Protein AF-A0A840EZ77-F1 (afdb_monomer_lite)

Foldseek 3Di:
DADEAEDEDQQLADPFQEEEAQDAQQQQADDDNSVSQPVQQDPQSNVQCCVVPVRGDDQLAWDWGASHNGNHRIYIYHHHAQVVVPRDDLVSLLSRQQNSLVNCQVVVTAGYEYEQHCVPPSPDDLLSSLLSNLQSNLPDPHNHHYYYYYHNDPVSSVSNVLCQLLLQVLLLLLLVLVLLVVVLQQKDKAWAAEPVRKIKMKIEGCVQWVQQWLDIDGDPDDLIWMDISVVRQDGQVDGGGSPDPSPVSNVSSVVSYDDDPPFHDVQQSVLSVVQSVLCVVVVWDKHSDYPPDDPPDGFIATPPRSGTGGTGDGPVPRDD

pLDDT: mean 91.45, std 10.61, range [40.72, 98.88]

Secondary structure (DSSP, 8-state):
-PEEEEEES-GGG---SEEEEEE-TT-S--SHHHHHHHHHH-HHHHHHHHHH-TT---TT-EEEEE-TTSSSSEEEEEE---GGGT---HHHHHHHHHHHHHHHHHTT--EEEE--TTSSTT---HHHHHHHHHHHHHT---S--EEEEEESSHHHHHHHHHHHHHHHHHHHHHHHHHHHHTT-TTEEEEEEE-TTS-EEEEEEETTTEE--SSS-EE-S-S--EEEEGGGTTEETTEE--TTS-HHHHHHHHHHHS---TT---HHHHHHHHHHHHHHHHHT--EESEESSS-S-SS-EEEGGG--EEPPPPPGGG---

Radius of gyration: 22.82 Å; chains: 1; bounding box: 53×35×68 Å

Structure (mmCIF, N/CA/C/O backbone):
data_AF-A0A840EZ77-F1
#
_entry.id   AF-A0A840EZ77-F1
#
loop_
_atom_site.group_PDB
_atom_site.id
_atom_site.type_symbol
_atom_site.label_atom_id
_atom_site.label_alt_id
_atom_site.label_comp_id
_atom_site.label_asym_id
_atom_site.label_entity_id
_atom_site.label_seq_id
_atom_site.pdbx_PDB_ins_code
_atom_site.Cartn_x
_atom_site.Cartn_y
_atom_site.Cartn_z
_atom_site.occupancy
_atom_site.B_iso_or_equiv
_atom_site.auth_seq_id
_atom_site.auth_comp_id
_atom_site.auth_asym_id
_atom_site.auth_atom_id
_atom_site.pdbx_PDB_model_num
ATOM 1 N N . MET A 1 1 ? -6.460 -9.525 -6.509 1.00 76.56 1 MET A N 1
ATOM 2 C CA . MET A 1 1 ? -5.526 -8.599 -5.841 1.00 76.56 1 MET A CA 1
ATOM 3 C C . MET A 1 1 ? -4.238 -9.353 -5.600 1.00 76.56 1 MET A C 1
ATOM 5 O O . MET A 1 1 ? -4.326 -10.490 -5.138 1.00 76.56 1 MET A O 1
ATOM 9 N N . PRO A 1 2 ? -3.087 -8.760 -5.929 1.00 91.62 2 PRO A N 1
ATOM 10 C CA . PRO A 1 2 ? -1.803 -9.424 -5.785 1.00 91.62 2 PRO A CA 1
ATOM 11 C C . PRO A 1 2 ? -1.401 -9.507 -4.309 1.00 91.62 2 PRO A C 1
ATOM 13 O O . PRO A 1 2 ? -1.683 -8.599 -3.522 1.00 91.62 2 PRO A O 1
ATOM 16 N N . ARG A 1 3 ? -0.680 -10.566 -3.935 1.00 91.81 3 ARG A N 1
ATOM 17 C CA . ARG A 1 3 ? 0.156 -10.550 -2.732 1.00 91.81 3 ARG A CA 1
ATOM 18 C C . ARG A 1 3 ? 1.278 -9.540 -2.956 1.00 91.81 3 ARG A C 1
ATOM 20 O O . ARG A 1 3 ? 1.909 -9.557 -4.010 1.00 91.81 3 ARG A O 1
ATOM 27 N N . ILE A 1 4 ? 1.516 -8.673 -1.979 1.00 94.69 4 ILE A N 1
ATOM 28 C CA . ILE A 1 4 ? 2.624 -7.718 -2.020 1.00 94.69 4 ILE A CA 1
ATOM 29 C C . ILE A 1 4 ? 3.764 -8.274 -1.173 1.00 94.69 4 ILE A C 1
ATOM 31 O O . ILE A 1 4 ? 3.593 -8.473 0.028 1.00 94.69 4 ILE A O 1
ATOM 35 N N . ASP A 1 5 ? 4.915 -8.484 -1.797 1.00 96.25 5 ASP A N 1
ATOM 36 C CA . ASP A 1 5 ? 6.151 -8.897 -1.145 1.00 96.25 5 ASP A CA 1
ATOM 37 C C . ASP A 1 5 ? 7.163 -7.735 -1.199 1.00 96.25 5 ASP A C 1
ATOM 39 O O . ASP A 1 5 ? 7.163 -6.929 -2.133 1.00 96.25 5 ASP A O 1
ATOM 43 N N . VAL A 1 6 ? 8.035 -7.623 -0.193 1.00 97.69 6 VAL A N 1
ATOM 44 C CA . VAL A 1 6 ? 9.090 -6.594 -0.143 1.00 97.69 6 VAL A CA 1
ATOM 45 C C . VAL A 1 6 ? 10.441 -7.259 0.057 1.00 97.69 6 VAL A C 1
ATOM 47 O O . VAL A 1 6 ? 10.700 -7.874 1.097 1.00 97.69 6 VAL A O 1
ATOM 50 N N . THR A 1 7 ? 11.330 -7.078 -0.914 1.00 97.19 7 THR A N 1
ATOM 51 C CA . THR A 1 7 ? 12.701 -7.587 -0.855 1.00 97.19 7 THR A CA 1
ATOM 52 C C . THR A 1 7 ? 13.711 -6.461 -1.009 1.00 97.19 7 THR A C 1
ATOM 54 O O . THR A 1 7 ? 13.458 -5.480 -1.707 1.00 97.19 7 THR A O 1
ATOM 57 N N . GLN A 1 8 ? 14.864 -6.613 -0.366 1.00 97.62 8 GLN A N 1
ATOM 58 C CA . GLN A 1 8 ? 16.028 -5.779 -0.629 1.00 97.62 8 GLN A CA 1
ATOM 59 C C . GLN A 1 8 ? 16.893 -6.481 -1.680 1.00 97.62 8 GLN A C 1
ATOM 61 O O . GLN A 1 8 ? 17.156 -7.677 -1.569 1.00 97.62 8 GLN A O 1
ATOM 66 N N . GLY A 1 9 ? 17.321 -5.760 -2.716 1.00 96.50 9 GLY A N 1
ATOM 67 C CA . GLY A 1 9 ? 18.248 -6.311 -3.697 1.00 96.50 9 GLY A CA 1
ATOM 68 C C . GLY A 1 9 ? 18.295 -5.575 -5.029 1.00 96.50 9 GLY A C 1
ATOM 69 O O . GLY A 1 9 ? 17.873 -4.428 -5.169 1.00 96.50 9 GLY A O 1
ATOM 70 N N . ASP A 1 10 ? 18.840 -6.274 -6.023 1.00 96.88 10 ASP A N 1
ATOM 71 C CA . ASP A 1 10 ? 18.937 -5.815 -7.404 1.00 96.88 10 ASP A CA 1
ATOM 72 C C . ASP A 1 10 ? 17.764 -6.365 -8.222 1.00 96.88 10 ASP A C 1
ATOM 74 O O . ASP A 1 10 ? 17.647 -7.577 -8.421 1.00 96.88 10 ASP A O 1
ATOM 78 N N . ILE A 1 11 ? 16.910 -5.469 -8.724 1.00 97.38 11 ILE A N 1
ATOM 79 C CA . ILE A 1 11 ? 15.725 -5.828 -9.514 1.00 97.38 11 ILE A CA 1
ATOM 80 C C . ILE A 1 11 ? 16.071 -6.634 -10.770 1.00 97.38 11 ILE A C 1
ATOM 82 O O . ILE A 1 11 ? 15.257 -7.432 -11.221 1.00 97.38 11 ILE A O 1
ATOM 86 N N . THR A 1 12 ? 17.285 -6.486 -11.309 1.00 97.94 12 THR A N 1
ATOM 87 C CA . THR A 1 12 ? 17.736 -7.220 -12.503 1.00 97.94 12 THR A CA 1
ATOM 88 C C . THR A 1 12 ? 17.962 -8.712 -12.246 1.00 97.94 12 THR A C 1
ATOM 90 O O . THR A 1 12 ? 18.167 -9.476 -13.185 1.00 97.94 12 THR A O 1
ATOM 93 N N . ARG A 1 13 ? 17.918 -9.139 -10.978 1.00 96.38 13 ARG A N 1
ATOM 94 C CA . ARG A 1 13 ? 18.183 -10.515 -10.539 1.00 96.38 13 ARG A CA 1
ATOM 95 C C . ARG A 1 13 ? 16.966 -11.202 -9.916 1.00 96.38 13 ARG A C 1
ATOM 97 O O . ARG A 1 13 ? 17.095 -12.329 -9.445 1.00 96.38 13 ARG A O 1
ATOM 104 N N . VAL A 1 14 ? 15.821 -10.525 -9.854 1.00 94.56 14 VAL A N 1
ATOM 105 C CA . VAL A 1 14 ? 14.612 -11.040 -9.200 1.00 94.56 14 VAL A CA 1
ATOM 106 C C . VAL A 1 14 ? 13.904 -12.049 -10.105 1.00 94.56 14 VAL A C 1
ATOM 108 O O . VAL A 1 14 ? 13.735 -11.798 -11.295 1.00 94.56 14 VAL A O 1
ATOM 111 N N . ASP A 1 15 ? 13.469 -13.176 -9.532 1.00 94.00 15 ASP A N 1
ATOM 112 C CA . ASP A 1 15 ? 12.584 -14.131 -10.211 1.00 94.00 15 ASP A CA 1
ATOM 113 C C . ASP A 1 15 ? 11.171 -13.541 -10.311 1.00 94.00 15 ASP A C 1
ATOM 115 O O . ASP A 1 15 ? 10.402 -13.529 -9.347 1.00 94.00 15 ASP A O 1
ATOM 119 N N . ALA A 1 16 ? 10.860 -13.005 -11.486 1.00 97.81 16 ALA A N 1
ATOM 120 C CA . ALA A 1 16 ? 9.560 -12.468 -11.850 1.00 97.81 16 ALA A CA 1
ATOM 121 C C . ALA A 1 16 ? 9.330 -12.681 -13.348 1.00 97.81 16 ALA A C 1
ATOM 123 O O . ALA A 1 16 ? 10.275 -12.775 -14.130 1.00 97.81 16 ALA A O 1
ATOM 124 N N . ASP A 1 17 ? 8.068 -12.715 -13.765 1.00 98.62 17 ASP A N 1
ATOM 125 C CA . ASP A 1 17 ? 7.727 -12.849 -15.180 1.00 98.62 17 ASP A CA 1
ATOM 126 C C . ASP A 1 17 ? 8.023 -11.533 -15.923 1.00 98.62 17 ASP A C 1
ATOM 128 O O . ASP A 1 17 ? 8.495 -11.548 -17.061 1.00 98.62 17 ASP A O 1
ATOM 132 N N . ALA A 1 18 ? 7.830 -10.393 -15.248 1.00 98.81 18 ALA A N 1
ATOM 133 C CA . ALA A 1 18 ? 8.308 -9.090 -15.698 1.00 98.81 18 ALA A CA 1
ATOM 134 C C . ALA A 1 18 ? 8.941 -8.266 -14.575 1.00 98.81 18 ALA A C 1
ATOM 136 O O . ALA A 1 18 ? 8.486 -8.274 -13.427 1.00 98.81 18 ALA A O 1
ATOM 137 N N . VAL A 1 19 ? 9.949 -7.477 -14.945 1.00 98.75 19 VAL A N 1
ATOM 138 C CA . VAL A 1 19 ? 10.480 -6.396 -14.107 1.00 98.75 19 VAL A CA 1
ATOM 139 C C . VAL A 1 19 ? 10.006 -5.052 -14.642 1.00 98.75 19 VAL A C 1
ATOM 141 O O . VAL A 1 19 ? 9.955 -4.828 -15.854 1.00 98.75 19 VAL A O 1
ATOM 144 N N . VAL A 1 20 ? 9.665 -4.140 -13.740 1.00 98.81 20 VAL A N 1
ATOM 145 C CA . VAL A 1 20 ? 9.240 -2.791 -14.100 1.00 98.81 20 VAL A CA 1
ATOM 146 C C . VAL A 1 20 ? 10.442 -1.859 -14.109 1.00 98.81 20 VAL A C 1
ATOM 148 O O . VAL A 1 20 ? 11.208 -1.775 -13.152 1.00 98.81 20 VAL A O 1
ATOM 151 N N . ASN A 1 21 ? 10.603 -1.128 -15.201 1.00 98.62 21 ASN A N 1
ATOM 152 C CA . ASN A 1 21 ? 11.613 -0.101 -15.357 1.00 98.62 21 ASN A CA 1
ATOM 153 C C . ASN A 1 21 ? 10.995 1.290 -15.145 1.00 98.62 21 ASN A C 1
ATOM 155 O O . ASN A 1 21 ? 10.064 1.670 -15.857 1.00 98.62 21 ASN A O 1
ATOM 159 N N . ALA A 1 22 ? 11.552 2.073 -14.214 1.00 97.00 22 ALA A N 1
ATOM 160 C CA . ALA A 1 22 ? 1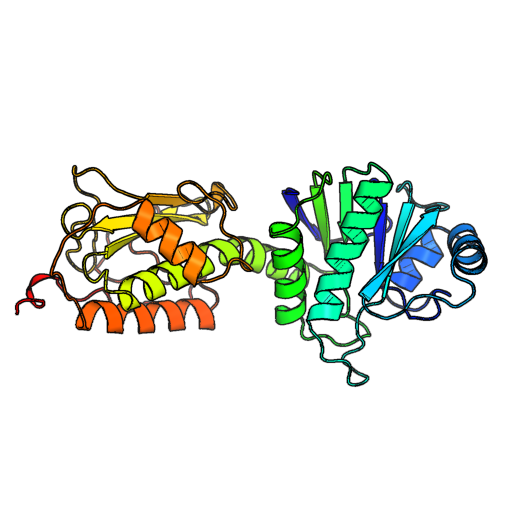1.251 3.498 -14.084 1.00 97.00 22 ALA A CA 1
ATOM 161 C C . ALA A 1 22 ? 12.022 4.298 -15.153 1.00 97.00 22 ALA A C 1
ATOM 163 O O . ALA A 1 22 ? 13.108 4.824 -14.902 1.00 97.00 22 ALA A O 1
ATOM 164 N N . ALA A 1 23 ? 11.447 4.362 -16.351 1.00 95.62 23 ALA A N 1
ATOM 165 C CA . ALA A 1 23 ? 12.036 4.987 -17.525 1.00 95.62 23 ALA A CA 1
ATOM 166 C C . ALA A 1 23 ? 11.842 6.514 -17.538 1.00 95.62 23 ALA A C 1
ATOM 168 O O . ALA A 1 23 ? 10.968 7.074 -16.875 1.00 95.62 23 ALA A O 1
ATOM 169 N N . ASN A 1 24 ? 12.639 7.196 -18.360 1.00 93.88 24 ASN A N 1
ATOM 170 C CA . ASN A 1 24 ? 12.370 8.578 -18.758 1.00 93.88 24 ASN A CA 1
ATOM 171 C C . ASN A 1 24 ? 11.512 8.637 -20.034 1.00 93.88 24 ASN A C 1
ATOM 173 O O . ASN A 1 24 ? 11.407 7.650 -20.761 1.00 93.88 24 ASN A O 1
ATOM 177 N N . THR A 1 25 ? 10.958 9.814 -20.345 1.00 95.44 25 THR A N 1
ATOM 178 C CA . THR A 1 25 ? 10.041 10.008 -21.486 1.00 95.44 25 THR A CA 1
ATOM 179 C C . THR A 1 25 ? 10.615 9.582 -22.833 1.00 95.44 25 THR A C 1
ATOM 181 O O . THR A 1 25 ? 9.859 9.190 -23.711 1.00 95.44 25 THR A O 1
ATOM 184 N N . ARG A 1 26 ? 11.943 9.617 -23.015 1.00 95.00 26 ARG A N 1
ATOM 185 C CA . ARG A 1 26 ? 12.582 9.209 -24.275 1.00 95.00 26 ARG A CA 1
ATOM 186 C C . ARG A 1 26 ? 12.725 7.695 -24.407 1.00 95.00 26 ARG A C 1
ATOM 188 O O . ARG A 1 26 ? 12.911 7.223 -25.520 1.00 95.00 26 ARG A O 1
ATOM 195 N N . MET A 1 27 ? 12.692 6.943 -23.303 1.00 95.31 27 MET A N 1
ATOM 196 C CA . MET A 1 27 ? 12.903 5.488 -23.281 1.00 95.31 27 MET A CA 1
ATOM 197 C C . MET A 1 27 ? 14.181 5.039 -24.008 1.00 95.31 27 MET A C 1
ATOM 199 O O . MET A 1 27 ? 14.155 4.132 -24.842 1.00 95.31 27 MET A O 1
ATOM 203 N N . ARG A 1 28 ? 15.307 5.715 -23.751 1.00 95.31 28 ARG A N 1
ATOM 204 C CA . ARG A 1 28 ? 16.619 5.394 -24.354 1.00 95.31 28 ARG A CA 1
ATOM 205 C C . ARG A 1 28 ? 17.663 4.984 -23.310 1.00 95.31 28 ARG A C 1
ATOM 207 O O . ARG A 1 28 ? 18.856 5.182 -23.519 1.00 95.31 28 ARG A O 1
ATOM 214 N N . GLY A 1 29 ? 17.205 4.446 -22.182 1.00 88.50 29 GLY A N 1
ATOM 215 C CA . GLY A 1 29 ? 18.025 4.225 -20.998 1.00 88.50 29 GLY A CA 1
ATOM 216 C C . GLY A 1 29 ? 18.356 5.518 -20.248 1.00 88.50 29 GLY A C 1
ATOM 217 O O . GLY A 1 29 ? 17.905 6.617 -20.601 1.00 88.50 29 GLY A O 1
ATOM 218 N N . GLY A 1 30 ? 19.152 5.375 -19.189 1.00 89.69 30 GLY A N 1
ATOM 219 C CA . GLY A 1 30 ? 19.388 6.437 -18.220 1.00 89.69 30 GLY A CA 1
ATOM 220 C C . GLY A 1 30 ? 20.217 5.980 -17.021 1.00 89.69 30 GLY A C 1
ATOM 221 O O . GLY A 1 30 ? 21.039 5.069 -17.115 1.00 89.69 30 GLY A O 1
ATOM 222 N N . GLY A 1 31 ? 20.022 6.651 -15.885 1.00 89.75 31 GLY A N 1
ATOM 223 C CA . GLY A 1 31 ? 20.654 6.320 -14.605 1.00 89.75 31 GLY A CA 1
ATOM 224 C C . GLY A 1 31 ? 19.772 5.447 -13.707 1.00 89.75 31 GLY A C 1
ATOM 225 O O . GLY A 1 31 ? 18.675 5.050 -14.090 1.00 89.75 31 GLY A O 1
ATOM 226 N N . GLY A 1 32 ? 20.242 5.162 -12.490 1.00 93.31 32 GLY A N 1
ATOM 227 C CA . GLY A 1 32 ? 19.471 4.412 -11.492 1.00 93.31 32 GLY A CA 1
ATOM 228 C C . GLY A 1 32 ? 19.026 3.033 -11.987 1.00 93.31 32 GLY A C 1
ATOM 229 O O . GLY A 1 32 ? 19.812 2.309 -12.604 1.00 93.31 32 GLY A O 1
ATOM 230 N N . VAL A 1 33 ? 17.762 2.693 -11.719 1.00 96.00 33 VAL A N 1
ATOM 231 C CA . VAL A 1 33 ? 17.165 1.405 -12.102 1.00 96.00 33 VAL A CA 1
ATOM 232 C C . VAL A 1 33 ? 17.100 1.210 -13.620 1.00 96.00 33 VAL A C 1
ATOM 234 O O . VAL A 1 33 ? 17.404 0.124 -14.101 1.00 96.00 33 VAL A O 1
ATOM 237 N N . ASP A 1 34 ? 16.820 2.272 -14.378 1.00 97.00 34 ASP A N 1
ATOM 238 C CA . ASP A 1 34 ? 16.765 2.256 -15.845 1.00 97.00 34 ASP A CA 1
ATOM 239 C C . ASP A 1 34 ? 18.121 1.884 -16.444 1.00 97.00 34 ASP A C 1
ATOM 241 O O . ASP A 1 34 ? 18.247 0.958 -17.246 1.00 97.00 34 ASP A O 1
ATOM 245 N N . GLY A 1 35 ? 19.182 2.523 -15.949 1.00 96.94 35 GLY A N 1
ATOM 246 C CA . GLY A 1 35 ? 20.544 2.168 -16.327 1.00 96.94 35 GLY A CA 1
ATOM 247 C C . GLY A 1 35 ? 20.928 0.741 -15.934 1.00 96.94 35 GLY A C 1
ATOM 248 O O . GLY A 1 35 ? 21.630 0.076 -16.692 1.00 96.94 35 GLY A O 1
ATOM 249 N N . ALA A 1 36 ? 20.500 0.263 -14.761 1.00 97.44 36 ALA A N 1
ATOM 250 C CA . ALA A 1 36 ? 20.781 -1.103 -14.318 1.00 97.44 36 ALA A CA 1
ATOM 251 C C . ALA A 1 36 ? 20.118 -2.141 -15.234 1.00 97.44 36 ALA A C 1
ATOM 253 O O . ALA A 1 36 ? 20.803 -3.037 -15.723 1.00 97.44 36 ALA A O 1
ATOM 254 N N . ILE A 1 37 ? 18.832 -1.959 -15.544 1.00 98.25 37 ILE A N 1
ATOM 255 C CA . ILE A 1 37 ? 18.056 -2.828 -16.437 1.00 98.25 37 ILE A CA 1
ATOM 256 C C . ILE A 1 37 ? 18.663 -2.856 -17.843 1.00 98.25 37 ILE A C 1
ATOM 258 O O . ILE A 1 37 ? 18.912 -3.936 -18.370 1.00 98.25 37 ILE A O 1
ATOM 262 N N . HIS A 1 38 ? 18.989 -1.699 -18.427 1.00 98.19 38 HIS A N 1
ATOM 263 C CA . HIS A 1 38 ? 19.610 -1.647 -19.756 1.00 98.19 38 HIS A CA 1
ATOM 264 C C . HIS A 1 38 ? 21.008 -2.281 -19.801 1.00 98.19 38 HIS A C 1
ATOM 266 O O . HIS A 1 38 ? 21.367 -2.898 -20.802 1.00 98.19 38 HIS A O 1
ATOM 272 N N . ARG A 1 39 ? 21.814 -2.143 -18.738 1.00 98.06 39 ARG A N 1
ATOM 273 C CA . ARG A 1 39 ? 23.132 -2.796 -18.670 1.00 98.06 39 ARG A CA 1
ATOM 274 C C . ARG A 1 39 ? 23.015 -4.310 -18.545 1.00 98.06 39 ARG A C 1
ATOM 276 O O . ARG A 1 39 ? 23.782 -5.013 -19.191 1.00 98.06 39 ARG A O 1
ATOM 283 N N . ALA A 1 40 ? 22.092 -4.789 -17.715 1.00 98.06 40 ALA A N 1
ATOM 284 C CA . ALA A 1 40 ? 21.933 -6.209 -17.433 1.00 98.06 40 ALA A CA 1
ATOM 285 C C . ALA A 1 40 ? 21.213 -6.963 -18.559 1.00 98.06 40 ALA A C 1
ATOM 287 O O . ALA A 1 40 ? 21.622 -8.068 -18.882 1.00 98.06 40 ALA A O 1
ATOM 288 N N . GLY A 1 41 ? 20.189 -6.371 -19.183 1.00 97.31 41 GLY A N 1
ATOM 289 C CA . GLY A 1 41 ? 19.450 -6.999 -20.284 1.00 97.31 41 GLY A CA 1
ATOM 290 C C . GLY A 1 41 ? 20.037 -6.768 -21.679 1.00 97.31 41 GLY A C 1
ATOM 291 O O . GLY A 1 41 ? 19.519 -7.300 -22.659 1.00 97.31 41 GLY A O 1
ATOM 292 N N . GLY A 1 42 ? 21.107 -5.978 -21.791 1.00 97.19 42 GLY A N 1
ATOM 293 C CA . GLY A 1 42 ? 21.840 -5.789 -23.038 1.00 97.19 42 GLY A CA 1
ATOM 294 C C . GLY A 1 42 ? 21.121 -4.932 -24.090 1.00 97.19 42 GLY A C 1
ATOM 295 O O . GLY A 1 42 ? 20.111 -4.266 -23.846 1.00 97.19 42 GLY A O 1
ATOM 296 N N . ARG A 1 43 ? 21.680 -4.918 -25.311 1.00 96.75 43 ARG A N 1
ATOM 297 C CA . ARG A 1 43 ? 21.237 -4.022 -26.401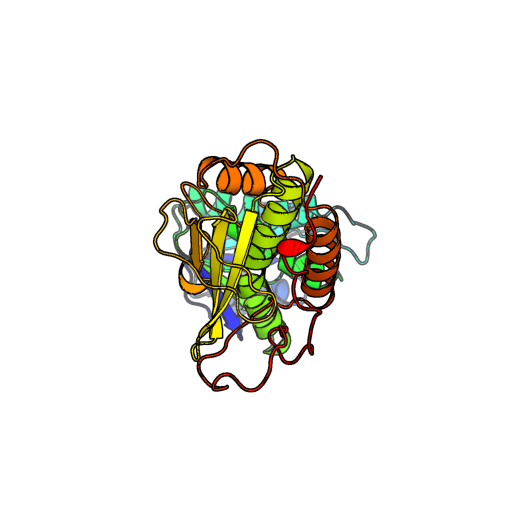 1.00 96.75 43 ARG A CA 1
ATOM 298 C C . ARG A 1 43 ? 19.808 -4.288 -26.885 1.00 96.75 43 ARG A C 1
ATOM 300 O O . ARG A 1 43 ? 19.159 -3.359 -27.359 1.00 96.75 43 ARG A O 1
ATOM 307 N N . ALA A 1 44 ? 19.319 -5.517 -26.712 1.00 98.19 44 ALA A N 1
ATOM 308 C CA . ALA A 1 44 ? 18.006 -5.950 -27.183 1.00 98.19 44 ALA A CA 1
ATOM 309 C C . ALA A 1 44 ? 16.864 -5.104 -26.595 1.00 98.19 44 ALA A C 1
ATOM 311 O O . ALA A 1 44 ? 15.927 -4.764 -27.315 1.00 98.19 44 ALA A O 1
ATOM 312 N N . ILE A 1 45 ? 16.974 -4.690 -25.325 1.00 98.38 45 ILE A N 1
ATOM 313 C CA . ILE A 1 45 ? 15.982 -3.811 -24.686 1.00 98.38 45 ILE A CA 1
ATOM 314 C C . ILE A 1 45 ? 15.928 -2.457 -25.405 1.00 98.38 45 ILE A C 1
ATOM 316 O O . ILE A 1 45 ? 14.853 -1.970 -25.743 1.00 98.38 45 ILE A O 1
ATOM 320 N N . LEU A 1 46 ? 17.084 -1.831 -25.660 1.00 97.75 46 LEU A N 1
ATOM 321 C CA . LEU A 1 46 ? 17.133 -0.509 -26.294 1.00 97.75 46 LEU A CA 1
ATOM 322 C C . LEU A 1 46 ? 16.643 -0.551 -27.747 1.00 97.75 46 LEU A C 1
ATOM 324 O O . LEU A 1 46 ? 15.906 0.340 -28.167 1.00 97.75 46 LEU A O 1
ATOM 328 N N . GLU A 1 47 ? 17.037 -1.575 -28.500 1.00 98.25 47 GLU A N 1
ATOM 329 C CA . GLU A 1 47 ? 16.579 -1.782 -29.877 1.00 98.25 47 GLU A CA 1
ATOM 330 C C . GLU A 1 47 ? 15.053 -1.943 -29.932 1.00 98.25 47 GLU A C 1
ATOM 332 O O . GLU A 1 47 ? 14.391 -1.313 -30.762 1.00 98.25 47 GLU A O 1
ATOM 337 N N . ASP A 1 48 ? 14.473 -2.711 -29.004 1.00 98.25 48 ASP A N 1
ATOM 338 C CA . ASP A 1 48 ? 13.025 -2.894 -28.930 1.00 98.25 48 ASP A CA 1
ATOM 339 C C . ASP A 1 48 ? 12.301 -1.621 -28.456 1.00 98.25 48 ASP A C 1
ATOM 341 O O . ASP A 1 48 ? 11.263 -1.264 -29.015 1.00 98.25 48 ASP A O 1
ATOM 345 N N . CYS A 1 49 ? 12.885 -0.865 -27.517 1.00 98.12 49 CYS A N 1
ATOM 346 C CA . CYS A 1 49 ? 12.392 0.459 -27.123 1.00 98.12 49 CYS A CA 1
ATOM 347 C C . CYS A 1 49 ? 12.310 1.424 -28.313 1.00 98.12 49 CYS A C 1
ATOM 349 O O . CYS A 1 49 ? 11.307 2.118 -28.472 1.00 98.12 49 CYS A O 1
ATOM 351 N N . ILE A 1 50 ? 13.350 1.484 -29.152 1.00 97.88 50 ILE A N 1
ATOM 352 C CA . ILE A 1 50 ? 13.379 2.353 -30.341 1.00 97.88 50 ILE A CA 1
ATOM 353 C C . ILE A 1 50 ? 12.309 1.920 -31.346 1.00 97.88 50 ILE A C 1
ATOM 355 O O . ILE A 1 50 ? 11.610 2.764 -31.903 1.00 97.88 50 ILE A O 1
ATOM 359 N N . ARG A 1 51 ? 12.163 0.608 -31.561 1.00 98.12 51 ARG A N 1
ATOM 360 C CA . ARG A 1 51 ? 11.218 0.041 -32.526 1.00 98.12 51 ARG A CA 1
ATOM 361 C C . ARG A 1 51 ? 9.757 0.229 -32.115 1.00 98.12 51 ARG A C 1
ATOM 363 O O . ARG A 1 51 ? 8.935 0.567 -32.960 1.00 98.12 51 ARG A O 1
ATOM 370 N N . ARG A 1 52 ? 9.425 -0.033 -30.847 1.00 97.44 52 ARG A N 1
ATOM 371 C CA . ARG A 1 52 ? 8.044 0.006 -30.329 1.00 97.44 52 ARG A CA 1
ATOM 372 C C . ARG A 1 52 ? 7.602 1.403 -29.909 1.00 97.44 52 ARG A C 1
ATOM 374 O O . ARG A 1 52 ? 6.428 1.727 -30.045 1.00 97.44 52 ARG A O 1
ATOM 381 N N . PHE A 1 53 ? 8.531 2.214 -29.408 1.00 97.50 53 PHE A N 1
ATOM 382 C CA . PHE A 1 53 ? 8.255 3.537 -28.852 1.00 97.50 53 PHE A CA 1
ATOM 383 C C . PHE A 1 53 ? 9.164 4.582 -29.517 1.00 97.50 53 PHE A C 1
ATOM 385 O O . PHE A 1 53 ? 10.027 5.160 -28.842 1.00 97.50 53 PHE A O 1
ATOM 392 N N . PRO A 1 54 ? 9.026 4.830 -30.838 1.00 96.94 54 PRO A N 1
ATOM 393 C CA . PRO A 1 54 ? 9.873 5.784 -31.562 1.00 96.94 54 PRO A CA 1
ATOM 394 C C . PRO A 1 54 ? 9.796 7.197 -30.964 1.00 96.94 54 PRO A C 1
ATOM 396 O O . PRO A 1 54 ? 10.826 7.863 -30.850 1.00 96.94 54 PRO A O 1
ATOM 399 N N . ASP A 1 55 ? 8.620 7.575 -30.457 1.00 97.06 55 ASP A N 1
ATOM 400 C CA . ASP A 1 55 ? 8.354 8.866 -29.809 1.00 97.06 55 ASP A CA 1
ATOM 401 C C . ASP A 1 55 ? 8.442 8.817 -28.269 1.00 97.06 55 ASP A C 1
ATOM 403 O O . ASP A 1 55 ? 8.247 9.828 -27.594 1.00 97.06 55 ASP A O 1
ATOM 407 N N . GLY A 1 56 ? 8.770 7.651 -27.700 1.00 96.44 56 GLY A N 1
ATOM 408 C CA . GLY A 1 56 ? 8.842 7.429 -26.255 1.00 96.44 56 GLY A CA 1
ATOM 409 C C . GLY A 1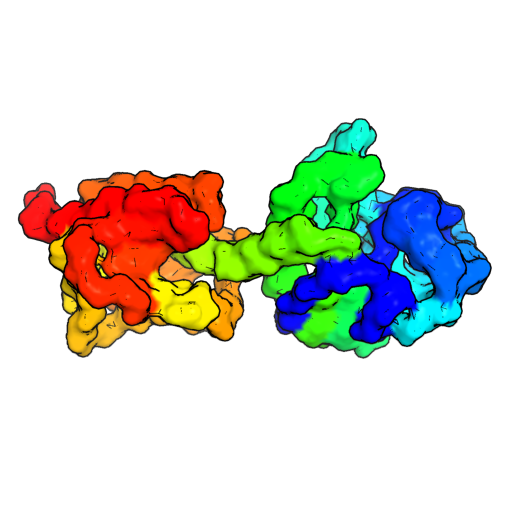 56 ? 7.475 7.240 -25.583 1.00 96.44 56 GLY A C 1
ATOM 410 O O . GLY A 1 56 ? 6.524 6.774 -26.209 1.00 96.44 56 GLY A O 1
ATOM 411 N N . LEU A 1 57 ? 7.389 7.572 -24.290 1.00 96.69 57 LEU A N 1
ATOM 412 C CA . LEU A 1 57 ? 6.169 7.476 -23.478 1.00 96.69 57 LEU A CA 1
ATOM 413 C C . LEU A 1 57 ? 5.939 8.763 -22.676 1.00 96.69 57 LEU A C 1
ATOM 415 O O . LEU A 1 57 ? 6.873 9.384 -22.162 1.00 96.69 57 LEU A O 1
ATOM 419 N N . ALA A 1 58 ? 4.671 9.145 -22.533 1.00 96.31 58 ALA A N 1
ATOM 420 C CA . ALA A 1 58 ? 4.265 10.224 -21.639 1.00 96.31 58 ALA A CA 1
ATOM 421 C C . ALA A 1 58 ? 4.325 9.783 -20.165 1.00 96.31 58 ALA A C 1
ATOM 423 O O . ALA A 1 58 ? 4.242 8.592 -19.861 1.00 96.31 58 ALA A O 1
ATOM 424 N N . ALA A 1 59 ? 4.425 10.748 -19.245 1.00 95.88 59 ALA A N 1
ATOM 425 C CA . ALA A 1 59 ? 4.350 10.472 -17.810 1.00 95.88 59 ALA A CA 1
ATOM 426 C C . ALA A 1 59 ? 3.029 9.765 -17.451 1.00 95.88 59 ALA A C 1
ATOM 428 O O . ALA A 1 59 ? 1.968 10.127 -17.955 1.00 95.88 59 ALA A O 1
ATOM 429 N N . GLY A 1 60 ? 3.106 8.747 -16.596 1.00 95.50 60 GLY A N 1
ATOM 430 C CA . GLY A 1 60 ? 2.006 7.845 -16.259 1.00 95.50 60 GLY A CA 1
ATOM 431 C C . GLY A 1 60 ? 1.783 6.711 -17.266 1.00 95.50 60 GLY A C 1
ATOM 432 O O . GLY A 1 60 ? 1.083 5.758 -16.936 1.00 95.50 60 GLY A O 1
ATOM 433 N N . GLY A 1 61 ? 2.359 6.775 -18.470 1.00 97.56 61 GLY A N 1
ATOM 434 C CA . GLY A 1 61 ? 2.241 5.725 -19.483 1.00 97.56 61 GLY A CA 1
ATOM 435 C C . GLY A 1 61 ? 3.136 4.520 -19.194 1.00 97.56 61 GLY A C 1
ATOM 436 O O . GLY A 1 61 ? 4.221 4.681 -18.630 1.00 97.56 61 GLY A O 1
ATOM 437 N N . ALA A 1 62 ? 2.695 3.336 -19.629 1.00 98.56 62 ALA A N 1
ATOM 438 C CA . ALA A 1 62 ? 3.455 2.092 -19.543 1.00 98.56 62 ALA A CA 1
ATOM 439 C C . ALA A 1 62 ? 3.418 1.307 -20.865 1.00 98.56 62 ALA A C 1
ATOM 441 O O . ALA A 1 62 ? 2.445 1.377 -21.614 1.00 98.56 62 ALA A O 1
ATOM 442 N N . GLY A 1 63 ? 4.475 0.549 -21.143 1.00 98.38 63 GLY A N 1
ATOM 443 C CA . GLY A 1 63 ? 4.585 -0.335 -22.302 1.00 98.38 63 GLY A CA 1
ATOM 444 C C . GLY A 1 63 ? 5.718 -1.338 -22.116 1.00 98.38 63 GLY A C 1
ATOM 445 O O . GLY A 1 63 ? 6.568 -1.146 -21.254 1.00 98.38 63 GLY A O 1
ATOM 446 N N . TYR A 1 64 ? 5.748 -2.418 -22.894 1.00 98.69 64 TYR A N 1
ATOM 447 C CA . TYR A 1 64 ? 6.701 -3.509 -22.673 1.00 98.69 64 TYR A CA 1
ATOM 448 C C . TYR A 1 64 ? 7.675 -3.725 -23.835 1.00 98.69 64 TYR A C 1
ATOM 450 O O . TYR A 1 64 ? 7.387 -3.402 -24.992 1.00 98.69 64 TYR A O 1
ATOM 458 N N . THR A 1 65 ? 8.815 -4.325 -23.508 1.00 98.69 65 THR A N 1
ATOM 459 C CA . THR A 1 65 ? 9.821 -4.841 -24.444 1.00 98.69 65 THR A CA 1
ATOM 460 C C . THR A 1 65 ? 10.234 -6.265 -24.057 1.00 98.69 65 THR A C 1
ATOM 462 O O . THR A 1 65 ? 9.823 -6.783 -23.014 1.00 98.69 65 THR A O 1
ATOM 465 N N . THR A 1 66 ? 11.041 -6.918 -24.900 1.00 98.12 66 THR A N 1
ATOM 466 C CA . THR A 1 66 ? 11.830 -8.089 -24.470 1.00 98.12 66 THR A CA 1
ATOM 467 C C . THR A 1 66 ? 12.679 -7.763 -23.239 1.00 98.12 66 THR A C 1
ATOM 469 O O . THR A 1 66 ? 13.151 -6.638 -23.097 1.00 98.12 66 THR A O 1
ATOM 472 N N . ALA A 1 67 ? 12.932 -8.743 -22.372 1.00 97.81 67 ALA A N 1
ATOM 473 C CA . ALA A 1 67 ? 13.856 -8.565 -21.253 1.00 97.81 67 ALA A CA 1
ATOM 474 C C . ALA A 1 67 ? 15.340 -8.751 -21.627 1.00 97.81 67 ALA A C 1
ATOM 476 O O . ALA A 1 67 ? 16.219 -8.502 -20.801 1.00 97.81 67 ALA A O 1
ATOM 477 N N . GLY A 1 68 ? 15.626 -9.152 -22.872 1.00 97.56 68 GLY A N 1
ATOM 478 C CA . GLY A 1 68 ? 16.986 -9.410 -23.338 1.00 97.56 68 GLY A CA 1
ATOM 479 C C . GLY A 1 68 ? 17.664 -10.503 -22.511 1.00 97.56 68 GLY A C 1
ATOM 480 O O . GLY A 1 68 ? 17.152 -11.615 -22.441 1.00 97.56 68 GLY A O 1
ATOM 481 N N . ASP A 1 69 ? 18.795 -10.172 -21.890 1.00 97.81 69 ASP A N 1
ATOM 482 C CA . ASP A 1 69 ? 19.598 -11.111 -21.088 1.00 97.81 69 ASP A CA 1
ATOM 483 C C . ASP A 1 69 ? 19.133 -11.243 -19.616 1.00 97.81 69 ASP A C 1
ATOM 485 O O . ASP A 1 69 ? 19.758 -11.948 -18.821 1.00 97.81 69 ASP A O 1
ATOM 489 N N . LEU A 1 70 ? 18.053 -10.558 -19.220 1.00 98.00 70 LEU A N 1
ATOM 490 C CA . LEU A 1 70 ? 17.487 -10.671 -17.871 1.00 98.00 70 LEU A CA 1
ATOM 491 C C . LEU A 1 70 ? 16.799 -12.033 -17.654 1.00 98.00 70 LEU A C 1
ATOM 493 O O . LEU A 1 70 ? 16.303 -12.631 -18.605 1.00 98.00 70 LEU A O 1
ATOM 497 N N . PRO A 1 71 ? 16.678 -12.503 -16.395 1.00 96.69 71 PRO A N 1
ATOM 498 C CA . PRO A 1 71 ? 15.933 -13.725 -16.077 1.00 96.69 71 PRO A CA 1
ATOM 499 C C . PRO A 1 71 ? 14.415 -13.597 -16.293 1.00 96.69 71 PRO A C 1
ATOM 501 O O . PRO A 1 71 ? 13.727 -14.610 -16.397 1.00 96.69 71 PRO A O 1
ATOM 504 N N . ALA A 1 72 ? 13.889 -12.369 -16.337 1.00 97.88 72 ALA A N 1
ATOM 505 C CA . ALA A 1 72 ? 12.483 -12.099 -16.620 1.00 97.88 72 ALA A CA 1
ATOM 506 C C . ALA A 1 72 ? 12.143 -12.342 -18.099 1.00 97.88 72 ALA A C 1
ATOM 508 O O . ALA A 1 72 ? 13.017 -12.363 -18.958 1.00 97.88 72 ALA A O 1
ATOM 509 N N . GLN A 1 73 ? 10.856 -12.473 -18.419 1.00 97.94 73 GLN A N 1
ATOM 510 C CA . GLN A 1 73 ? 10.395 -12.624 -19.805 1.00 97.94 73 GLN A CA 1
ATOM 511 C C . GLN A 1 73 ? 10.250 -11.262 -20.495 1.00 97.94 73 GLN A C 1
ATOM 513 O O . GLN A 1 73 ? 10.590 -11.104 -21.671 1.00 97.94 73 GLN A O 1
ATOM 518 N N . TYR A 1 74 ? 9.779 -10.262 -19.744 1.00 98.81 74 TYR A N 1
ATOM 519 C CA . TYR A 1 74 ? 9.534 -8.910 -20.243 1.00 98.81 74 TYR A CA 1
ATOM 520 C C . TYR A 1 74 ? 10.093 -7.830 -19.317 1.00 98.81 74 TYR A C 1
ATOM 522 O O . TYR A 1 74 ? 10.206 -8.008 -18.101 1.00 98.81 74 TYR A O 1
ATOM 530 N N . VAL A 1 75 ? 10.379 -6.667 -19.899 1.00 98.81 75 VAL A N 1
ATOM 531 C CA . VAL A 1 75 ? 10.550 -5.419 -19.149 1.00 98.81 75 VAL A CA 1
ATOM 532 C C . VAL A 1 75 ? 9.346 -4.538 -19.434 1.00 98.81 75 VAL A C 1
ATOM 534 O O . VAL A 1 75 ? 9.074 -4.209 -20.588 1.00 98.81 75 VAL A O 1
ATOM 537 N N . ILE A 1 76 ? 8.626 -4.145 -18.384 1.00 98.88 76 ILE A N 1
ATOM 538 C CA . ILE A 1 76 ? 7.542 -3.163 -18.477 1.00 98.88 76 ILE A CA 1
ATOM 539 C C . ILE A 1 76 ? 8.131 -1.800 -18.128 1.00 98.88 76 ILE A C 1
ATOM 541 O O . ILE A 1 76 ? 8.523 -1.541 -16.997 1.00 98.88 76 ILE A O 1
ATOM 545 N N . HIS A 1 77 ? 8.225 -0.915 -19.104 1.00 98.75 77 HIS A N 1
ATOM 546 C CA . HIS A 1 77 ? 8.703 0.445 -18.923 1.00 98.75 77 HIS A CA 1
ATOM 547 C C . HIS A 1 77 ? 7.543 1.356 -18.564 1.00 98.75 77 HIS A C 1
ATOM 549 O O . HIS A 1 77 ? 6.543 1.384 -19.274 1.00 98.75 77 HIS A O 1
ATOM 555 N N . THR A 1 78 ? 7.709 2.152 -17.516 1.00 98.62 78 THR A N 1
ATOM 556 C CA . THR A 1 78 ? 6.750 3.188 -17.139 1.00 98.62 78 THR A CA 1
ATOM 557 C C . THR A 1 78 ? 7.469 4.489 -16.833 1.00 98.62 78 THR A C 1
ATOM 559 O O . THR A 1 78 ? 8.573 4.486 -16.287 1.00 98.62 78 THR A O 1
ATOM 562 N N . VAL A 1 79 ? 6.847 5.616 -17.178 1.00 98.12 79 VAL A N 1
ATOM 563 C CA . VAL A 1 79 ? 7.452 6.940 -16.990 1.00 98.12 79 VAL A CA 1
ATOM 564 C C . VAL A 1 79 ? 6.827 7.631 -15.789 1.00 98.12 79 VAL A C 1
ATOM 566 O O . VAL A 1 79 ? 5.698 8.106 -15.852 1.00 98.12 79 VAL A O 1
ATOM 569 N N . GLY A 1 80 ? 7.565 7.705 -14.685 1.00 97.44 80 GLY A N 1
ATOM 570 C CA . GLY A 1 80 ? 7.116 8.414 -13.487 1.00 97.44 80 GLY A CA 1
ATOM 571 C C . GLY A 1 80 ? 7.081 9.940 -13.670 1.00 97.44 80 GLY A C 1
ATOM 572 O O . GLY A 1 80 ? 7.840 10.477 -14.480 1.00 97.44 80 GLY A O 1
ATOM 573 N N . PRO A 1 81 ? 6.248 10.678 -12.913 1.00 97.44 81 PRO A N 1
ATOM 574 C CA . PRO A 1 81 ? 6.334 12.135 -12.870 1.00 97.44 81 PRO A CA 1
ATOM 575 C C . PRO A 1 81 ? 7.656 12.589 -12.229 1.00 97.44 81 PRO A C 1
ATOM 577 O O . PRO A 1 81 ? 8.120 12.006 -11.244 1.00 97.44 81 PRO A O 1
ATOM 580 N N . ASN A 1 82 ? 8.261 13.642 -12.779 1.00 96.62 82 ASN A N 1
ATOM 581 C CA . ASN A 1 82 ? 9.500 14.236 -12.286 1.00 96.62 82 ASN A CA 1
ATOM 582 C C . ASN A 1 82 ? 9.216 15.347 -11.266 1.00 96.62 82 ASN A C 1
ATOM 584 O O . ASN A 1 82 ? 8.952 16.503 -11.623 1.00 96.62 82 ASN A O 1
ATOM 588 N N . PHE A 1 83 ? 9.313 14.995 -9.983 1.00 96.88 83 PHE A N 1
ATOM 589 C CA . PHE A 1 83 ? 9.115 15.936 -8.889 1.00 96.88 83 PHE A CA 1
ATOM 590 C C . PHE A 1 83 ? 10.181 17.044 -8.928 1.00 96.88 83 PHE A C 1
ATOM 592 O O . PHE A 1 83 ? 9.870 18.228 -8.878 1.00 96.88 83 PHE A O 1
ATOM 599 N N . SER A 1 84 ? 11.447 16.744 -9.163 1.00 95.00 84 SER A N 1
ATOM 600 C CA . SER A 1 84 ? 12.469 17.795 -9.286 1.00 95.00 84 SER A CA 1
ATOM 601 C C . SER A 1 84 ? 12.183 18.816 -10.407 1.00 95.00 84 SER A C 1
ATOM 603 O O . SER A 1 84 ? 12.592 19.968 -10.302 1.00 95.00 84 SER A O 1
ATOM 605 N N . ALA A 1 85 ? 11.413 18.440 -11.436 1.00 95.44 85 ALA A N 1
ATOM 606 C CA . ALA A 1 85 ? 11.007 19.307 -12.549 1.00 95.44 85 ALA A CA 1
ATOM 607 C C . ALA A 1 85 ? 9.600 19.934 -12.410 1.00 95.44 85 ALA A C 1
ATOM 609 O O . ALA A 1 85 ? 9.047 20.432 -13.387 1.00 95.44 85 ALA A O 1
ATOM 610 N N . GLY A 1 86 ? 8.994 19.904 -11.219 1.00 96.31 86 GLY A N 1
ATOM 611 C CA . GLY A 1 86 ? 7.698 20.551 -10.961 1.00 96.31 86 GLY A CA 1
ATOM 612 C C . GLY A 1 86 ? 6.455 19.705 -11.270 1.00 96.31 86 GLY A C 1
ATOM 613 O O . GLY A 1 86 ? 5.341 20.165 -11.036 1.00 96.31 86 GLY A O 1
ATOM 614 N N . GLN A 1 87 ? 6.601 18.453 -11.720 1.00 95.69 87 GLN A N 1
ATOM 615 C CA . GLN A 1 87 ? 5.462 17.541 -11.872 1.00 95.69 87 GLN A CA 1
ATOM 616 C C . GLN A 1 87 ? 5.061 17.012 -10.488 1.00 95.69 87 GLN A C 1
ATOM 618 O O . GLN A 1 87 ? 5.816 16.281 -9.851 1.00 95.69 87 GLN A O 1
ATOM 623 N N . ARG A 1 88 ? 3.910 17.462 -9.979 1.00 95.69 88 ARG A N 1
ATOM 624 C CA . ARG A 1 88 ? 3.419 17.188 -8.610 1.00 95.69 88 ARG A CA 1
ATOM 625 C C . ARG A 1 88 ? 2.157 16.330 -8.565 1.00 95.69 88 ARG A C 1
ATOM 627 O O . ARG A 1 88 ? 1.664 16.040 -7.482 1.00 95.69 88 ARG A O 1
ATOM 634 N N . ASP A 1 89 ? 1.621 15.950 -9.718 1.00 96.62 89 ASP A N 1
ATOM 635 C CA . ASP A 1 89 ? 0.383 15.183 -9.787 1.00 96.62 89 ASP A CA 1
ATOM 636 C C . ASP A 1 89 ? 0.620 13.720 -9.387 1.00 96.62 89 ASP A C 1
ATOM 638 O O . ASP A 1 89 ? 1.192 12.931 -10.145 1.00 96.62 89 ASP A O 1
ATOM 642 N N . ARG A 1 90 ? 0.184 13.365 -8.173 1.00 96.69 90 ARG A N 1
ATOM 643 C CA . ARG A 1 90 ? 0.296 12.008 -7.623 1.00 96.69 90 ARG A CA 1
ATOM 644 C C . ARG A 1 90 ? -0.470 10.985 -8.461 1.00 96.69 90 ARG A C 1
ATOM 646 O O . ARG A 1 90 ? -0.032 9.842 -8.554 1.00 96.69 90 ARG A O 1
ATOM 653 N N . SER A 1 91 ? -1.538 11.390 -9.151 1.00 97.25 91 SER A N 1
ATOM 654 C CA . SER A 1 91 ? -2.324 10.481 -9.991 1.00 97.25 91 SER A CA 1
ATOM 655 C C . SER A 1 91 ? -1.517 9.927 -11.172 1.00 97.25 91 SER A C 1
ATOM 657 O O . SER A 1 91 ? -1.769 8.800 -11.607 1.00 97.25 91 SER A O 1
ATOM 659 N N . LEU A 1 92 ? -0.493 10.651 -11.647 1.00 97.88 92 LEU A N 1
ATOM 660 C CA . LEU A 1 92 ? 0.449 10.159 -12.658 1.00 97.88 92 LEU A CA 1
ATOM 661 C C . LEU A 1 92 ? 1.376 9.081 -12.090 1.00 97.88 92 LEU A C 1
ATOM 663 O O . LEU A 1 92 ? 1.640 8.085 -12.763 1.00 97.88 92 LEU A O 1
ATOM 667 N N . LEU A 1 93 ? 1.843 9.249 -10.848 1.00 98.31 93 LEU A N 1
ATOM 668 C CA . LEU A 1 93 ? 2.653 8.238 -10.166 1.00 98.31 93 LEU A CA 1
ATOM 669 C C . LEU A 1 93 ? 1.840 6.961 -9.939 1.00 98.31 93 LEU A C 1
ATOM 671 O O . LEU A 1 93 ? 2.294 5.873 -10.277 1.00 98.31 93 LEU A O 1
ATOM 675 N N . GLU A 1 94 ? 0.612 7.086 -9.443 1.00 98.12 94 GLU A N 1
ATOM 676 C CA . GLU A 1 94 ? -0.287 5.942 -9.276 1.00 98.12 94 GLU A CA 1
ATOM 677 C C . GLU A 1 94 ? -0.619 5.266 -10.618 1.00 98.12 94 GLU A C 1
ATOM 679 O O . GLU A 1 94 ? -0.675 4.039 -10.709 1.00 98.12 94 GLU A O 1
ATOM 684 N N . SER A 1 95 ? -0.788 6.050 -11.690 1.00 98.25 95 SER 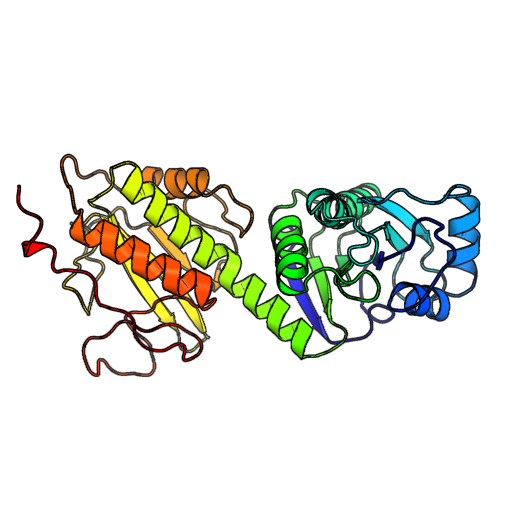A N 1
ATOM 685 C CA . SER A 1 95 ? -1.031 5.509 -13.034 1.00 98.25 95 SER A CA 1
ATOM 686 C C . SER A 1 95 ? 0.128 4.652 -13.532 1.00 98.25 95 SER A C 1
ATOM 688 O O . SER A 1 95 ? -0.125 3.678 -14.231 1.00 98.25 95 SER A O 1
ATOM 690 N N . CYS A 1 96 ? 1.370 4.925 -13.118 1.00 98.62 96 CYS A N 1
ATOM 691 C CA . CYS A 1 96 ? 2.504 4.065 -13.457 1.00 98.62 96 CYS A CA 1
ATOM 692 C C . CYS A 1 96 ? 2.304 2.634 -12.943 1.00 98.62 96 CYS A C 1
ATOM 694 O O . CYS A 1 96 ? 2.543 1.675 -13.674 1.00 98.62 96 CYS A O 1
ATOM 696 N N . TYR A 1 97 ? 1.824 2.482 -11.706 1.00 98.62 97 TYR A N 1
ATOM 697 C CA . TYR A 1 97 ? 1.542 1.170 -11.123 1.00 98.62 97 TYR A CA 1
ATOM 698 C C . TYR A 1 97 ? 0.327 0.515 -11.790 1.00 98.62 97 TYR A C 1
ATOM 700 O O . TYR A 1 97 ? 0.425 -0.631 -12.224 1.00 98.62 97 TYR A O 1
ATOM 708 N N . ARG A 1 98 ? -0.788 1.248 -11.954 1.00 98.44 98 ARG A N 1
ATOM 709 C CA . ARG A 1 98 ? -2.005 0.719 -12.605 1.00 98.44 98 ARG A CA 1
ATOM 710 C C . ARG A 1 98 ? -1.745 0.258 -14.038 1.00 98.44 98 ARG A C 1
ATOM 712 O O . ARG A 1 98 ? -2.110 -0.856 -14.393 1.00 98.44 98 ARG A O 1
ATOM 719 N N . ASN A 1 99 ? -1.085 1.089 -14.841 1.00 98.75 99 ASN A N 1
ATOM 720 C CA . ASN A 1 99 ? -0.832 0.794 -16.248 1.00 98.75 99 ASN A CA 1
ATOM 721 C C . ASN A 1 99 ? 0.211 -0.315 -16.412 1.00 98.75 99 ASN A C 1
ATOM 723 O O . ASN A 1 99 ? 0.083 -1.130 -17.317 1.00 98.75 99 ASN A O 1
ATOM 727 N N . SER A 1 100 ? 1.202 -0.405 -15.519 1.00 98.88 100 SER A N 1
ATOM 728 C CA . SER A 1 100 ? 2.144 -1.532 -15.537 1.00 98.88 100 SER A CA 1
ATOM 729 C C . SER A 1 100 ? 1.456 -2.861 -15.210 1.00 98.88 100 SER A C 1
ATOM 731 O O . SER A 1 100 ? 1.748 -3.864 -15.852 1.00 98.88 100 SER A O 1
ATOM 733 N N . LEU A 1 101 ? 0.520 -2.875 -14.251 1.00 98.75 101 LEU A N 1
ATOM 734 C CA . LEU A 1 101 ? -0.285 -4.065 -13.951 1.00 98.75 101 LEU A CA 1
ATOM 735 C C . LEU A 1 101 ? -1.219 -4.432 -15.110 1.00 98.75 101 LEU A C 1
ATOM 737 O O . LEU A 1 101 ? -1.310 -5.604 -15.449 1.00 98.75 101 LEU A O 1
ATOM 741 N N . ALA A 1 102 ? -1.837 -3.448 -15.769 1.00 98.75 102 ALA A N 1
ATOM 742 C CA . ALA A 1 102 ? -2.661 -3.695 -16.953 1.00 98.75 102 ALA A CA 1
ATOM 743 C C . ALA A 1 102 ? -1.848 -4.317 -18.103 1.00 98.75 102 ALA A C 1
ATOM 745 O O . ALA A 1 102 ? -2.278 -5.293 -18.706 1.00 98.75 102 ALA A O 1
ATOM 746 N N . VAL A 1 103 ? -0.632 -3.820 -18.356 1.00 98.81 103 VAL A N 1
ATOM 747 C CA . VAL A 1 103 ? 0.283 -4.426 -19.340 1.00 98.81 103 VAL A CA 1
ATOM 748 C C . VAL A 1 103 ? 0.654 -5.861 -18.947 1.00 98.81 103 VAL A C 1
ATOM 750 O O . VAL A 1 103 ? 0.752 -6.727 -19.812 1.00 98.81 103 VAL A O 1
ATOM 753 N N . ALA A 1 104 ? 0.865 -6.131 -17.656 1.00 98.81 104 ALA A N 1
ATOM 754 C CA . ALA A 1 104 ? 1.133 -7.484 -17.177 1.00 98.81 104 ALA A CA 1
ATOM 755 C C . ALA A 1 104 ? -0.070 -8.420 -17.382 1.00 98.81 104 ALA A C 1
ATOM 757 O O . ALA A 1 104 ? 0.122 -9.561 -17.800 1.00 98.81 104 ALA A O 1
ATOM 758 N N . ASP A 1 105 ? -1.290 -7.928 -17.154 1.00 98.69 105 ASP A N 1
ATOM 759 C CA . ASP A 1 105 ? -2.532 -8.662 -17.406 1.00 98.69 105 ASP A CA 1
ATOM 760 C C . ASP A 1 105 ? -2.712 -8.987 -18.895 1.00 98.69 105 ASP A C 1
ATOM 762 O O . ASP A 1 105 ? -2.985 -10.136 -19.240 1.00 98.69 105 ASP A O 1
ATOM 766 N N . ASP A 1 106 ? -2.472 -8.018 -19.784 1.00 98.50 106 ASP A N 1
ATOM 767 C CA . ASP A 1 106 ? -2.543 -8.212 -21.242 1.00 98.50 106 ASP A CA 1
ATOM 768 C C . ASP A 1 106 ? -1.546 -9.272 -21.744 1.00 98.50 106 ASP A C 1
ATOM 770 O O . ASP A 1 106 ? -1.785 -9.955 -22.743 1.00 98.50 106 ASP A O 1
ATOM 774 N N . LEU A 1 107 ? -0.421 -9.424 -21.042 1.00 98.44 107 LEU A N 1
ATOM 775 C CA . LEU A 1 107 ? 0.611 -10.422 -21.317 1.00 98.44 107 LEU A CA 1
ATOM 776 C C . LEU A 1 107 ? 0.385 -11.756 -20.580 1.00 98.44 107 LEU A C 1
ATOM 778 O O . LEU A 1 107 ? 1.149 -12.698 -20.792 1.00 98.44 107 LEU A O 1
ATOM 782 N N . GLY A 1 108 ? -0.639 -11.858 -19.724 1.00 98.38 108 GLY A N 1
ATOM 783 C CA . GLY A 1 108 ? -0.933 -13.055 -18.930 1.00 98.38 108 GLY A CA 1
ATOM 784 C C . GLY A 1 108 ? 0.121 -13.378 -17.861 1.00 98.38 108 GLY A C 1
ATOM 785 O O . GLY A 1 108 ? 0.333 -14.549 -17.538 1.00 98.38 108 GLY A O 1
ATOM 786 N N . LEU A 1 109 ? 0.817 -12.364 -17.340 1.00 98.56 109 LEU A N 1
ATOM 787 C CA . LEU A 1 109 ? 1.890 -12.522 -16.354 1.00 98.56 109 LEU A CA 1
ATOM 788 C C . LEU A 1 109 ? 1.327 -12.620 -14.935 1.00 98.56 109 LEU A C 1
ATOM 790 O O . LEU A 1 109 ? 0.347 -11.962 -14.599 1.00 98.56 109 LEU A O 1
ATOM 794 N N . ARG A 1 110 ? 1.977 -13.401 -14.064 1.00 98.31 110 ARG A N 1
ATOM 795 C CA . ARG A 1 110 ? 1.500 -13.629 -12.688 1.00 98.31 110 ARG A CA 1
ATOM 796 C C . ARG A 1 110 ? 2.409 -13.043 -11.615 1.00 98.31 110 ARG A C 1
ATOM 798 O O . ARG A 1 110 ? 1.943 -12.802 -10.501 1.00 98.31 110 ARG A O 1
ATOM 805 N N . ARG A 1 111 ? 3.681 -12.786 -11.928 1.00 98.62 111 ARG A N 1
ATOM 806 C CA . ARG A 1 111 ? 4.681 -12.250 -10.991 1.00 98.62 111 ARG A CA 1
ATOM 807 C C . ARG A 1 111 ? 5.357 -11.018 -11.580 1.00 98.62 111 ARG A C 1
ATOM 809 O O . ARG A 1 111 ? 6.017 -11.117 -12.613 1.00 98.62 111 ARG A O 1
ATOM 816 N N . VAL A 1 112 ? 5.222 -9.871 -10.915 1.00 98.81 112 VAL A N 1
ATOM 817 C CA . VAL A 1 112 ? 5.781 -8.593 -11.385 1.00 98.81 112 VAL A CA 1
ATOM 818 C C . VAL A 1 112 ? 6.634 -7.950 -10.296 1.00 98.81 112 VAL A C 1
ATOM 820 O O . VAL A 1 112 ? 6.182 -7.779 -9.166 1.00 98.81 112 VAL A O 1
ATOM 823 N N . ALA A 1 113 ? 7.862 -7.559 -10.631 1.00 98.75 113 ALA A N 1
ATOM 824 C CA . ALA A 1 113 ? 8.749 -6.853 -9.710 1.00 98.75 113 ALA A CA 1
ATOM 825 C C . ALA A 1 113 ? 8.772 -5.348 -10.008 1.00 98.75 113 ALA A C 1
ATOM 827 O O . ALA A 1 113 ? 9.047 -4.942 -11.135 1.00 98.75 113 ALA A O 1
ATOM 828 N N . PHE A 1 114 ? 8.530 -4.516 -8.997 1.00 98.81 114 PHE A N 1
ATOM 829 C CA . PHE A 1 114 ? 8.542 -3.058 -9.097 1.00 98.81 114 PHE A CA 1
ATOM 830 C C . PHE A 1 114 ? 9.702 -2.446 -8.303 1.00 98.81 114 PHE A C 1
ATOM 832 O O . PHE A 1 114 ? 9.929 -2.835 -7.158 1.00 98.81 114 PHE A O 1
ATOM 839 N N . PRO A 1 115 ? 10.394 -1.427 -8.836 1.00 98.25 115 PRO A N 1
ATOM 840 C CA . PRO A 1 115 ? 11.143 -0.491 -8.014 1.00 98.25 115 PRO A CA 1
ATOM 841 C C . PRO A 1 115 ? 10.176 0.528 -7.388 1.00 98.25 115 PRO A C 1
ATOM 843 O O . PRO A 1 115 ? 9.006 0.612 -7.769 1.00 98.25 115 PRO A O 1
ATOM 846 N N . LEU A 1 116 ? 10.671 1.376 -6.482 1.00 97.94 116 LEU A N 1
ATOM 847 C CA . LEU A 1 116 ? 9.908 2.547 -6.043 1.00 97.94 116 LEU A CA 1
ATOM 848 C C . LEU A 1 116 ? 10.020 3.676 -7.085 1.00 97.94 116 LEU A C 1
ATOM 850 O O . LEU A 1 116 ? 11.040 4.366 -7.177 1.00 97.94 116 LEU A O 1
ATOM 854 N N . ILE A 1 117 ? 8.975 3.846 -7.897 1.00 98.12 117 ILE A N 1
ATOM 855 C CA . ILE A 1 117 ? 8.958 4.769 -9.042 1.00 98.12 117 ILE A CA 1
ATOM 856 C C . ILE A 1 117 ? 9.044 6.225 -8.560 1.00 98.12 117 ILE A C 1
ATOM 858 O O . ILE A 1 117 ? 8.458 6.604 -7.550 1.00 98.12 117 ILE A O 1
ATOM 862 N N . SER A 1 118 ? 9.799 7.045 -9.295 1.00 96.94 118 SER A N 1
ATOM 863 C CA . SER A 1 118 ? 10.053 8.474 -9.046 1.00 96.94 118 SER A CA 1
ATOM 864 C C . SER A 1 118 ? 10.762 8.857 -7.737 1.00 96.94 118 SER A C 1
ATOM 866 O O . SER A 1 118 ? 11.197 10.002 -7.622 1.00 96.94 118 SER A O 1
ATOM 868 N N . ALA A 1 119 ? 10.969 7.939 -6.791 1.00 94.88 119 ALA A N 1
ATOM 869 C CA . ALA A 1 119 ? 11.590 8.232 -5.491 1.00 94.88 119 ALA A CA 1
ATOM 870 C C . ALA A 1 119 ? 13.128 8.378 -5.524 1.00 94.88 119 ALA A C 1
ATOM 872 O O . ALA A 1 119 ? 13.738 8.756 -4.529 1.00 94.88 119 ALA A O 1
ATOM 873 N N . GLY A 1 120 ? 13.764 8.063 -6.658 1.00 91.25 120 GLY A N 1
ATOM 874 C CA . GLY A 1 120 ? 15.201 8.256 -6.880 1.00 91.25 120 GLY A CA 1
ATOM 875 C C . GLY A 1 120 ? 15.510 9.604 -7.536 1.00 91.25 120 GLY A C 1
ATOM 876 O O . GLY A 1 120 ? 15.219 10.664 -6.994 1.00 91.25 120 GLY A O 1
ATOM 877 N N . VAL A 1 121 ? 16.068 9.566 -8.752 1.00 90.75 121 VAL A N 1
ATOM 878 C CA . VAL A 1 121 ? 16.499 10.757 -9.521 1.00 90.75 121 VAL A CA 1
ATOM 879 C C . VAL A 1 121 ? 15.387 11.803 -9.699 1.00 90.75 121 VAL A C 1
ATOM 881 O O . VAL A 1 121 ? 15.663 12.999 -9.746 1.00 90.75 121 VAL A O 1
ATOM 884 N N . TYR A 1 122 ? 14.129 11.369 -9.796 1.00 94.38 122 TYR A N 1
ATOM 885 C CA . TYR A 1 122 ? 12.977 12.259 -9.968 1.00 94.38 122 TYR A CA 1
ATOM 886 C C . TYR A 1 122 ? 12.508 12.921 -8.669 1.00 94.38 122 TYR A C 1
ATOM 888 O O . TYR A 1 122 ? 11.695 13.835 -8.749 1.00 94.38 122 TYR A O 1
ATOM 896 N N . GLY A 1 123 ? 13.051 12.535 -7.510 1.00 95.88 123 GLY A N 1
ATOM 897 C CA . GLY A 1 123 ? 12.933 13.275 -6.254 1.00 95.88 123 GLY A CA 1
ATOM 898 C C . GLY A 1 123 ? 11.546 13.280 -5.614 1.00 95.88 123 GLY A C 1
ATOM 899 O O . GLY A 1 123 ? 11.243 14.203 -4.860 1.00 95.88 123 GLY A O 1
ATOM 900 N N . TRP A 1 124 ? 10.681 12.309 -5.922 1.00 98.00 124 TRP A N 1
ATOM 901 C CA . TRP A 1 124 ? 9.375 12.216 -5.265 1.00 98.00 124 TRP A CA 1
ATOM 902 C C . TRP A 1 124 ? 9.546 11.949 -3.759 1.00 98.00 124 TRP A C 1
ATOM 904 O O . TRP A 1 124 ? 10.342 11.073 -3.407 1.00 98.00 124 TRP A O 1
ATOM 914 N N . PRO A 1 125 ? 8.818 12.650 -2.863 1.00 97.56 125 PRO A N 1
ATOM 915 C CA . PRO A 1 125 ? 8.887 12.405 -1.426 1.00 97.56 125 PRO A CA 1
ATOM 916 C C . PRO A 1 125 ? 8.635 10.935 -1.096 1.00 97.56 125 PRO A C 1
ATOM 918 O O . PRO A 1 125 ? 7.587 10.378 -1.408 1.00 97.56 125 PRO A O 1
ATOM 921 N N . ILE A 1 126 ? 9.616 10.300 -0.469 1.00 96.81 126 ILE A N 1
ATOM 922 C CA . ILE A 1 126 ? 9.692 8.842 -0.343 1.00 96.81 126 ILE A CA 1
ATOM 923 C C . ILE A 1 126 ? 8.506 8.226 0.421 1.00 96.81 126 ILE A C 1
ATOM 925 O O . ILE A 1 126 ? 7.991 7.205 -0.024 1.00 96.81 126 ILE A O 1
ATOM 929 N N . ASP A 1 127 ? 7.995 8.855 1.488 1.00 94.38 127 ASP A N 1
ATOM 930 C CA . ASP A 1 127 ? 6.796 8.357 2.191 1.00 94.38 127 ASP A CA 1
ATOM 931 C C . ASP A 1 127 ? 5.539 8.410 1.318 1.00 94.38 127 ASP A C 1
ATOM 933 O O . ASP A 1 127 ? 4.744 7.469 1.315 1.00 94.38 127 ASP A O 1
ATOM 937 N N . ASP A 1 128 ? 5.380 9.481 0.538 1.00 96.19 128 ASP A N 1
ATOM 938 C CA . ASP A 1 128 ? 4.244 9.632 -0.372 1.00 96.19 128 ASP A CA 1
ATOM 939 C C . ASP A 1 128 ? 4.353 8.679 -1.574 1.00 96.19 128 ASP A C 1
ATOM 941 O O . ASP A 1 128 ? 3.351 8.110 -2.009 1.00 96.19 128 ASP A O 1
ATOM 945 N N . ALA A 1 129 ? 5.574 8.429 -2.065 1.00 97.88 129 ALA A N 1
ATOM 946 C CA . ALA A 1 129 ? 5.831 7.438 -3.108 1.00 97.88 129 ALA A CA 1
ATOM 947 C C . ALA A 1 129 ? 5.499 6.018 -2.632 1.00 97.88 129 ALA A C 1
ATOM 949 O O . ALA A 1 129 ? 4.866 5.265 -3.369 1.00 97.88 129 ALA A O 1
ATOM 950 N N . ILE A 1 130 ? 5.897 5.661 -1.405 1.00 97.69 130 ILE A N 1
ATOM 951 C CA . ILE A 1 130 ? 5.577 4.366 -0.789 1.00 97.69 130 ILE A CA 1
ATOM 952 C C . ILE A 1 130 ? 4.064 4.205 -0.664 1.00 97.69 130 ILE A C 1
ATOM 954 O O . ILE A 1 130 ? 3.531 3.183 -1.094 1.00 97.69 130 ILE A O 1
ATOM 958 N N . ALA A 1 131 ? 3.374 5.223 -0.144 1.00 95.19 131 ALA A N 1
ATOM 959 C CA . ALA A 1 131 ? 1.922 5.195 -0.033 1.00 95.19 131 ALA A CA 1
ATOM 960 C C . ALA A 1 131 ? 1.258 5.048 -1.409 1.00 95.19 131 ALA A C 1
ATOM 962 O O . ALA A 1 131 ? 0.397 4.197 -1.592 1.00 95.19 131 ALA A O 1
ATOM 963 N N . ALA A 1 132 ? 1.693 5.826 -2.409 1.00 96.69 132 ALA A N 1
ATOM 964 C CA . ALA A 1 132 ? 1.153 5.737 -3.767 1.00 96.69 132 ALA A CA 1
ATOM 965 C C . ALA A 1 132 ? 1.355 4.339 -4.370 1.00 96.69 132 ALA A C 1
ATOM 967 O O . ALA A 1 132 ? 0.444 3.808 -4.999 1.00 96.69 132 ALA A O 1
ATOM 968 N N . ALA A 1 133 ? 2.526 3.738 -4.163 1.00 97.88 133 ALA A N 1
ATOM 969 C CA . ALA A 1 133 ? 2.869 2.424 -4.687 1.00 97.88 133 ALA A CA 1
ATOM 970 C C . ALA A 1 133 ? 2.047 1.309 -4.033 1.00 97.88 133 ALA A C 1
ATOM 972 O O . ALA A 1 133 ? 1.324 0.580 -4.714 1.00 97.88 133 ALA A O 1
ATOM 973 N N . VAL A 1 134 ? 2.151 1.189 -2.707 1.00 96.44 134 VAL A N 1
ATOM 974 C CA . VAL A 1 134 ? 1.559 0.084 -1.949 1.00 96.44 134 VAL A CA 1
ATOM 975 C C . VAL A 1 134 ? 0.040 0.148 -2.015 1.00 96.44 134 VAL A C 1
ATOM 977 O O . VAL A 1 134 ? -0.584 -0.869 -2.307 1.00 96.44 134 VAL A O 1
ATOM 980 N N . ASP A 1 135 ? -0.559 1.327 -1.830 1.00 94.38 135 ASP A N 1
ATOM 981 C CA . ASP A 1 135 ? -2.016 1.458 -1.821 1.00 94.38 135 ASP A CA 1
ATOM 982 C C . ASP A 1 135 ? -2.626 1.218 -3.206 1.00 94.38 135 ASP A C 1
ATOM 984 O O . ASP A 1 135 ? -3.662 0.560 -3.321 1.00 94.38 135 ASP A O 1
ATOM 988 N N . THR A 1 136 ? -1.965 1.690 -4.271 1.00 95.88 136 THR A N 1
ATOM 989 C CA . THR A 1 136 ? -2.435 1.457 -5.646 1.00 95.88 136 THR A CA 1
ATOM 990 C C . THR A 1 136 ? -2.380 -0.022 -6.006 1.00 95.88 136 THR A C 1
ATOM 992 O O . THR A 1 136 ? -3.340 -0.550 -6.562 1.00 95.88 136 THR A O 1
ATOM 995 N N . VAL A 1 137 ? -1.279 -0.705 -5.677 1.00 96.50 137 VAL A N 1
ATOM 996 C CA . VAL A 1 137 ? -1.129 -2.140 -5.954 1.00 96.50 137 VAL A CA 1
ATOM 997 C C . VAL A 1 137 ? -2.084 -2.966 -5.092 1.00 96.50 137 VAL A C 1
ATOM 999 O O . VAL A 1 137 ? -2.735 -3.876 -5.604 1.00 96.50 137 VAL A O 1
ATOM 1002 N N . ALA A 1 138 ? -2.221 -2.635 -3.806 1.00 92.19 138 ALA A N 1
ATOM 1003 C CA . ALA A 1 138 ? -3.117 -3.340 -2.894 1.00 92.19 138 ALA A CA 1
ATOM 1004 C C . ALA A 1 138 ? -4.580 -3.213 -3.330 1.00 92.19 138 ALA A C 1
ATOM 1006 O O . ALA A 1 138 ? -5.345 -4.151 -3.135 1.00 92.19 138 ALA A O 1
ATOM 1007 N N . GLY A 1 139 ? -4.955 -2.073 -3.922 1.00 89.75 139 GLY A N 1
ATOM 1008 C CA . GLY A 1 139 ? -6.282 -1.790 -4.468 1.00 89.75 139 GLY A CA 1
ATOM 1009 C C . GLY A 1 139 ? -6.537 -2.326 -5.884 1.00 89.75 139 GLY A C 1
ATOM 1010 O O . GLY A 1 139 ? -7.665 -2.229 -6.367 1.00 89.75 139 GLY A O 1
ATOM 1011 N N . ALA A 1 140 ? -5.530 -2.882 -6.563 1.00 92.69 140 ALA A N 1
ATOM 1012 C CA . ALA A 1 140 ? -5.637 -3.235 -7.974 1.00 92.69 140 ALA A CA 1
ATOM 1013 C C . ALA A 1 140 ? -6.445 -4.523 -8.218 1.00 92.69 140 ALA A C 1
ATOM 1015 O O . ALA A 1 140 ? -6.182 -5.593 -7.654 1.00 92.69 140 ALA A O 1
ATOM 1016 N N . MET A 1 141 ? -7.397 -4.428 -9.146 1.00 91.94 141 MET A N 1
ATOM 1017 C CA . MET A 1 141 ? -8.066 -5.578 -9.749 1.00 91.94 141 MET A CA 1
ATOM 1018 C C . MET A 1 141 ? -7.223 -6.050 -10.934 1.00 91.94 141 MET A C 1
ATOM 1020 O O . MET A 1 141 ? -7.287 -5.465 -12.006 1.00 91.94 141 MET A O 1
ATOM 1024 N N . THR A 1 142 ? -6.402 -7.070 -10.704 1.00 96.44 142 THR A N 1
ATOM 1025 C CA . THR A 1 142 ? -5.431 -7.612 -11.664 1.00 96.44 142 THR A CA 1
ATOM 1026 C C . THR A 1 142 ? -5.350 -9.133 -11.518 1.00 96.44 142 THR A C 1
ATOM 1028 O O . THR A 1 142 ? -5.680 -9.669 -10.448 1.00 96.44 142 THR A O 1
ATOM 1031 N N . SER A 1 143 ? -4.941 -9.813 -12.591 1.00 97.25 143 SER A N 1
ATOM 1032 C CA . SER A 1 143 ? -4.632 -11.248 -12.625 1.00 97.25 143 SER A CA 1
ATOM 1033 C C . SER A 1 143 ? -3.236 -11.569 -12.081 1.00 97.25 143 SER A C 1
ATOM 1035 O O . SER A 1 143 ? -2.965 -12.724 -11.750 1.00 97.25 143 SER A O 1
ATOM 1037 N N . VAL A 1 144 ? -2.383 -10.550 -11.908 1.00 98.25 144 VAL A N 1
ATOM 1038 C CA . VAL A 1 144 ? -1.098 -10.675 -11.215 1.00 98.25 144 VAL A CA 1
ATOM 1039 C C . VAL A 1 144 ? -1.327 -11.205 -9.797 1.00 98.25 144 VAL A C 1
ATOM 1041 O O . VAL A 1 144 ? -2.073 -10.633 -8.997 1.00 98.25 144 VAL A O 1
ATOM 1044 N N . GLU A 1 145 ? -0.658 -12.306 -9.470 1.00 97.56 145 GLU A N 1
ATOM 1045 C CA . GLU A 1 145 ? -0.770 -12.985 -8.180 1.00 97.56 145 GLU A CA 1
ATOM 1046 C C . GLU A 1 145 ? 0.224 -12.437 -7.162 1.00 97.56 145 GLU A C 1
ATOM 1048 O O . GLU A 1 145 ? -0.061 -12.421 -5.966 1.00 97.56 145 GLU A O 1
ATOM 1053 N N . THR A 1 146 ? 1.408 -12.016 -7.609 1.00 98.06 146 THR A N 1
ATOM 1054 C CA . THR A 1 146 ? 2.466 -11.500 -6.734 1.00 98.06 146 THR A CA 1
ATOM 1055 C C . THR A 1 146 ? 3.100 -10.252 -7.329 1.00 98.06 146 THR A C 1
ATOM 1057 O O . THR A 1 146 ? 3.597 -10.266 -8.456 1.00 98.06 146 THR A O 1
ATOM 1060 N N . VAL A 1 147 ? 3.115 -9.184 -6.537 1.00 98.44 147 VAL A N 1
ATOM 1061 C CA . VAL A 1 147 ? 3.898 -7.979 -6.790 1.00 98.44 147 VAL A CA 1
ATOM 1062 C C . VAL A 1 147 ? 5.024 -7.906 -5.773 1.00 98.44 147 VAL A C 1
ATOM 1064 O O . VAL A 1 147 ? 4.770 -7.864 -4.573 1.00 98.44 147 VAL A O 1
ATOM 1067 N N . THR A 1 148 ? 6.262 -7.835 -6.249 1.00 98.62 148 THR A N 1
ATOM 1068 C CA . THR A 1 148 ? 7.438 -7.688 -5.387 1.00 98.62 148 THR A CA 1
ATOM 1069 C C . THR A 1 148 ? 7.984 -6.274 -5.502 1.00 98.62 148 THR A C 1
ATOM 1071 O O . THR A 1 148 ? 8.493 -5.897 -6.556 1.00 98.62 148 THR A O 1
ATOM 1074 N N . PHE A 1 149 ? 7.938 -5.492 -4.425 1.00 98.62 149 PHE A N 1
ATOM 1075 C CA . PHE A 1 149 ? 8.699 -4.249 -4.352 1.00 98.62 149 PHE A CA 1
ATOM 1076 C C . PHE A 1 149 ? 10.161 -4.556 -4.033 1.00 98.62 149 PHE A C 1
ATOM 1078 O O . PHE A 1 149 ? 10.477 -5.148 -3.000 1.00 98.62 149 PHE A O 1
ATOM 1085 N N . VAL A 1 150 ? 11.052 -4.142 -4.931 1.00 98.38 150 VAL A N 1
ATOM 1086 C CA . VAL A 1 150 ? 12.497 -4.327 -4.811 1.00 98.38 150 VAL A CA 1
ATOM 1087 C C . VAL A 1 150 ? 13.118 -3.026 -4.324 1.00 98.38 150 VAL A C 1
ATOM 1089 O O . VAL A 1 150 ? 13.280 -2.060 -5.074 1.00 98.38 150 VAL A O 1
ATOM 1092 N N . ALA A 1 151 ? 13.441 -2.996 -3.038 1.00 97.50 151 ALA A N 1
ATOM 1093 C CA . ALA A 1 151 ? 14.151 -1.904 -2.403 1.00 97.50 151 ALA A CA 1
ATOM 1094 C C . ALA A 1 151 ? 15.658 -2.032 -2.655 1.00 97.50 151 ALA A C 1
ATOM 1096 O O . ALA A 1 151 ? 16.233 -3.112 -2.550 1.00 97.50 151 ALA A O 1
ATOM 1097 N N . PHE A 1 152 ? 16.326 -0.920 -2.951 1.00 92.81 152 PHE A N 1
ATOM 1098 C CA . PHE A 1 152 ? 17.771 -0.941 -3.198 1.00 92.81 152 PHE A CA 1
ATOM 1099 C C . PHE A 1 152 ? 18.598 -1.024 -1.900 1.00 92.81 152 PHE A C 1
ATOM 1101 O O . PHE A 1 152 ? 19.759 -1.426 -1.943 1.00 92.81 152 PHE A O 1
ATOM 1108 N N . ASN A 1 153 ? 18.014 -0.669 -0.751 1.00 95.62 153 ASN A N 1
ATOM 1109 C CA . ASN A 1 153 ? 18.632 -0.739 0.574 1.00 95.62 153 ASN A CA 1
ATOM 1110 C C . ASN A 1 153 ? 17.620 -1.201 1.642 1.00 95.62 153 ASN A C 1
ATOM 1112 O O . ASN A 1 153 ? 16.413 -1.241 1.387 1.00 95.62 153 ASN A O 1
ATOM 1116 N N . ASP A 1 154 ? 18.123 -1.542 2.829 1.00 97.12 154 ASP A N 1
ATOM 1117 C CA . ASP A 1 154 ? 17.294 -2.029 3.939 1.00 97.12 154 ASP A CA 1
ATOM 1118 C C . ASP A 1 154 ? 16.340 -0.956 4.469 1.00 97.12 154 ASP A C 1
ATOM 1120 O O . ASP A 1 154 ? 15.176 -1.244 4.721 1.00 97.12 154 ASP A O 1
ATOM 1124 N N . GLU A 1 155 ? 16.779 0.306 4.533 1.00 96.44 155 GLU A N 1
ATOM 1125 C CA . GLU A 1 155 ? 15.939 1.414 5.006 1.00 96.44 155 GLU A CA 1
ATOM 1126 C C . GLU A 1 155 ? 14.646 1.551 4.185 1.00 96.44 155 GLU A C 1
ATOM 1128 O O . GLU A 1 155 ? 13.550 1.661 4.739 1.00 96.44 155 GLU A O 1
ATOM 1133 N N . LEU A 1 156 ? 14.739 1.519 2.851 1.00 96.75 156 LEU A N 1
ATOM 1134 C CA . LEU A 1 156 ? 13.558 1.561 1.994 1.00 96.75 156 LEU A CA 1
ATOM 1135 C C . LEU A 1 156 ? 12.708 0.293 2.155 1.00 96.75 156 LEU A C 1
ATOM 1137 O O . LEU A 1 156 ? 11.478 0.387 2.174 1.00 96.75 156 LEU A O 1
ATOM 1141 N N . ALA A 1 157 ? 13.340 -0.878 2.283 1.00 97.50 157 ALA A N 1
ATOM 1142 C CA . ALA A 1 157 ? 12.629 -2.137 2.491 1.00 97.50 157 ALA A CA 1
ATOM 1143 C C . ALA A 1 157 ? 11.794 -2.093 3.781 1.00 97.50 157 ALA A C 1
ATOM 1145 O O . ALA A 1 157 ? 10.611 -2.432 3.770 1.00 97.50 157 ALA A O 1
ATOM 1146 N N . ASP A 1 158 ? 12.372 -1.599 4.872 1.00 95.56 158 ASP A N 1
ATOM 1147 C CA . ASP A 1 158 ? 11.706 -1.497 6.168 1.00 95.56 158 ASP A CA 1
ATOM 1148 C C . ASP A 1 158 ? 10.565 -0.482 6.145 1.00 95.56 158 ASP A C 1
ATOM 1150 O O . ASP A 1 158 ? 9.495 -0.737 6.704 1.00 95.56 158 ASP A O 1
ATOM 1154 N N . ARG A 1 159 ? 10.719 0.634 5.427 1.00 95.81 159 ARG A N 1
ATOM 1155 C CA . ARG A 1 159 ? 9.643 1.624 5.261 1.00 95.81 159 ARG A CA 1
ATOM 1156 C C . ARG A 1 159 ? 8.481 1.102 4.422 1.00 95.81 159 ARG A C 1
ATOM 1158 O O . ARG A 1 159 ? 7.327 1.366 4.767 1.00 95.81 159 ARG A O 1
ATOM 1165 N N . LEU A 1 160 ? 8.762 0.345 3.360 1.00 96.62 160 LEU A N 1
ATOM 1166 C CA . LEU A 1 160 ? 7.746 -0.345 2.559 1.00 96.62 160 LEU A CA 1
ATOM 1167 C C . LEU A 1 160 ? 6.976 -1.363 3.407 1.00 96.62 160 LEU A C 1
ATOM 1169 O O . LEU A 1 160 ? 5.748 -1.303 3.450 1.00 96.62 160 LEU A O 1
ATOM 1173 N N . ARG A 1 161 ? 7.684 -2.236 4.140 1.00 93.88 161 ARG A N 1
ATOM 1174 C CA . ARG A 1 161 ? 7.074 -3.222 5.052 1.00 93.88 161 ARG A CA 1
ATOM 1175 C C . ARG A 1 161 ? 6.230 -2.543 6.123 1.00 93.88 161 ARG A C 1
ATOM 1177 O O . ARG A 1 161 ? 5.074 -2.905 6.319 1.00 93.88 161 ARG A O 1
ATOM 1184 N N . THR A 1 162 ? 6.768 -1.500 6.751 1.00 91.88 162 THR A N 1
ATOM 1185 C CA . THR A 1 162 ? 6.055 -0.724 7.773 1.00 91.88 162 THR A CA 1
ATOM 1186 C C . THR A 1 162 ? 4.789 -0.096 7.199 1.00 91.88 162 THR A C 1
ATOM 1188 O O . THR A 1 162 ? 3.726 -0.167 7.808 1.00 91.88 162 THR A O 1
ATOM 1191 N N . HIS A 1 163 ? 4.849 0.487 5.997 1.00 94.00 163 HIS A N 1
ATOM 1192 C CA . HIS A 1 163 ? 3.653 1.017 5.350 1.00 94.00 163 HIS A CA 1
ATOM 1193 C C . HIS A 1 163 ? 2.622 -0.068 5.044 1.00 94.00 163 HIS A C 1
ATOM 1195 O O . HIS A 1 163 ? 1.461 0.103 5.403 1.00 94.00 163 HIS A O 1
ATOM 1201 N N . GLN A 1 164 ? 3.045 -1.181 4.447 1.00 91.31 164 GLN A N 1
ATOM 1202 C CA . GLN A 1 164 ? 2.176 -2.312 4.136 1.00 91.31 164 GLN A CA 1
ATOM 1203 C C . GLN A 1 164 ? 1.464 -2.853 5.384 1.00 91.31 164 GLN A C 1
ATOM 1205 O O . GLN A 1 164 ? 0.267 -3.127 5.335 1.00 91.31 164 GLN A O 1
ATOM 1210 N N . MET A 1 165 ? 2.173 -2.959 6.511 1.00 89.88 165 MET A N 1
ATOM 1211 C CA . MET A 1 165 ? 1.607 -3.424 7.780 1.00 89.88 165 MET A CA 1
ATOM 1212 C C . MET A 1 165 ? 0.587 -2.445 8.375 1.00 89.88 165 MET A C 1
ATOM 1214 O O . MET A 1 165 ? -0.388 -2.879 8.985 1.00 89.88 165 MET A O 1
ATOM 1218 N N . LEU A 1 166 ? 0.803 -1.137 8.214 1.00 93.38 166 LEU A N 1
ATOM 1219 C CA . LEU A 1 166 ? 0.010 -0.093 8.873 1.00 93.38 166 LEU A CA 1
ATOM 1220 C C . LEU A 1 166 ? -1.158 0.436 8.035 1.00 93.38 166 LEU A C 1
ATOM 1222 O O . LEU A 1 166 ? -2.115 0.957 8.607 1.00 93.38 166 LEU A O 1
ATOM 1226 N N . ALA A 1 167 ? -1.100 0.320 6.706 1.00 93.75 167 ALA A N 1
ATOM 1227 C CA . ALA A 1 167 ? -2.049 0.957 5.793 1.00 93.75 167 ALA A CA 1
ATOM 1228 C C . ALA A 1 167 ? -3.509 0.566 6.081 1.00 93.75 167 ALA A C 1
ATOM 1230 O O . ALA A 1 167 ? -4.352 1.436 6.311 1.00 93.75 167 ALA A O 1
ATOM 1231 N N . THR A 1 168 ? -3.805 -0.736 6.131 1.00 94.94 168 THR A N 1
ATOM 1232 C CA . THR A 1 168 ? -5.159 -1.234 6.419 1.00 94.94 168 THR A CA 1
ATOM 1233 C C . THR A 1 168 ? -5.606 -0.937 7.857 1.00 94.94 168 THR A C 1
ATOM 1235 O O . THR A 1 168 ? -6.682 -0.358 8.012 1.00 94.94 168 THR A O 1
ATOM 1238 N N . PRO A 1 169 ? -4.818 -1.232 8.913 1.00 96.44 169 PRO A N 1
ATOM 1239 C CA . PRO A 1 169 ? -5.183 -0.876 10.286 1.00 96.44 169 PRO A CA 1
ATOM 1240 C C . PRO A 1 169 ? -5.502 0.611 10.498 1.00 96.44 169 PRO A C 1
ATOM 1242 O O . PRO A 1 169 ? -6.550 0.944 11.052 1.00 96.44 169 PRO A O 1
ATOM 1245 N N . LEU A 1 170 ? -4.642 1.519 10.017 1.00 96.75 170 LEU A N 1
ATOM 1246 C CA . LEU A 1 170 ? -4.872 2.964 10.136 1.00 96.75 170 LEU A CA 1
ATOM 1247 C C . LEU A 1 170 ? -6.129 3.385 9.372 1.00 96.75 170 LEU A C 1
ATOM 1249 O O . LEU A 1 170 ? -6.888 4.240 9.834 1.00 96.75 170 LEU A O 1
ATOM 1253 N N . ARG A 1 171 ? -6.397 2.750 8.225 1.00 97.00 171 ARG A N 1
ATOM 1254 C CA . ARG A 1 171 ? -7.613 3.009 7.459 1.00 97.00 171 ARG A CA 1
ATOM 1255 C C . ARG A 1 171 ? -8.876 2.520 8.179 1.00 97.00 171 ARG A C 1
ATOM 1257 O O . ARG A 1 171 ? -9.882 3.227 8.148 1.00 97.00 171 ARG A O 1
ATOM 1264 N N . ILE A 1 172 ? -8.824 1.371 8.856 1.00 97.75 172 ILE A N 1
ATOM 1265 C CA . ILE A 1 172 ? -9.915 0.862 9.706 1.00 97.75 172 ILE A CA 1
ATOM 1266 C C . ILE A 1 172 ? -10.203 1.834 10.851 1.00 97.75 172 ILE A C 1
ATOM 1268 O O . ILE A 1 172 ? -11.359 2.195 11.063 1.00 97.75 172 ILE A O 1
ATOM 1272 N N . LEU A 1 173 ? -9.165 2.318 11.538 1.00 98.00 173 LEU A N 1
ATOM 1273 C CA . LEU A 1 173 ? -9.315 3.322 12.591 1.00 98.00 173 LEU A CA 1
ATOM 1274 C C . LEU A 1 173 ? -9.962 4.607 12.052 1.00 98.00 173 LEU A C 1
ATOM 1276 O O . LEU A 1 173 ? -10.931 5.099 12.626 1.00 98.00 173 LEU A O 1
ATOM 1280 N N . ALA A 1 174 ? -9.509 5.109 10.900 1.00 98.06 174 ALA A N 1
ATOM 1281 C CA . ALA A 1 174 ? -10.137 6.261 10.255 1.00 98.06 174 ALA A CA 1
ATOM 1282 C C . ALA A 1 174 ? -11.622 6.016 9.918 1.00 98.06 174 ALA A C 1
ATOM 1284 O O . ALA A 1 174 ? -12.439 6.922 10.083 1.00 98.06 174 ALA A O 1
ATOM 1285 N N . GLY A 1 175 ? -11.982 4.804 9.481 1.00 98.19 175 GLY A N 1
ATOM 1286 C CA . GLY A 1 175 ? -13.373 4.402 9.260 1.00 98.19 175 GLY A CA 1
ATOM 1287 C C . GLY A 1 175 ? -14.198 4.363 10.546 1.00 98.19 175 GLY A C 1
ATOM 1288 O O . GLY A 1 175 ? -15.342 4.809 10.551 1.00 98.19 175 GLY A O 1
ATOM 1289 N N . LEU A 1 176 ? -13.615 3.899 11.655 1.00 97.56 176 LEU A N 1
ATOM 1290 C CA . LEU A 1 176 ? -14.265 3.894 12.968 1.00 97.56 176 LEU A CA 1
ATOM 1291 C C . LEU A 1 176 ? -14.568 5.319 13.453 1.00 97.56 176 LEU A C 1
ATOM 1293 O O . LEU A 1 176 ? -15.674 5.589 13.923 1.00 97.56 176 LEU A O 1
ATOM 1297 N N . ARG A 1 177 ? -13.620 6.246 13.273 1.00 97.56 177 ARG A N 1
ATOM 1298 C CA . ARG A 1 177 ? -13.826 7.683 13.518 1.00 97.56 177 ARG A CA 1
ATOM 1299 C C . ARG A 1 177 ? -14.988 8.243 12.711 1.00 97.56 177 ARG A C 1
ATOM 1301 O O . ARG A 1 177 ? -15.837 8.953 13.240 1.00 97.56 177 ARG A O 1
ATOM 1308 N N . GLU A 1 178 ? -15.028 7.922 11.425 1.00 97.94 178 GLU A N 1
ATOM 1309 C CA . GLU A 1 178 ? -16.094 8.379 10.540 1.00 97.94 178 GLU A CA 1
ATOM 1310 C C . GLU A 1 178 ? -17.457 7.783 10.922 1.00 97.94 178 GLU A C 1
ATOM 1312 O O . GLU A 1 178 ? -18.453 8.501 10.927 1.00 97.94 178 GLU A O 1
ATOM 1317 N N . ALA A 1 179 ? -17.517 6.514 11.335 1.00 96.00 179 ALA A N 1
ATOM 1318 C CA . ALA A 1 179 ? -18.744 5.915 11.857 1.00 96.00 179 ALA A CA 1
ATOM 1319 C C . ALA A 1 179 ? -19.254 6.661 13.107 1.00 96.00 179 ALA A C 1
ATOM 1321 O O . ALA A 1 179 ? -20.442 6.984 13.188 1.00 96.00 179 ALA A O 1
ATOM 1322 N N . HIS A 1 180 ? -18.360 7.017 14.039 1.00 94.56 180 HIS A N 1
ATOM 1323 C CA . HIS A 1 180 ? -18.692 7.850 15.206 1.00 94.56 180 HIS A CA 1
ATOM 1324 C C . HIS A 1 180 ? -19.270 9.211 14.797 1.00 94.56 180 HIS A C 1
ATOM 1326 O O . HIS A 1 180 ? -20.318 9.618 15.301 1.00 94.56 180 HIS A O 1
ATOM 1332 N N . ARG A 1 181 ? -18.650 9.886 13.821 1.00 94.62 181 ARG A N 1
ATOM 1333 C CA . ARG A 1 181 ? -19.131 11.173 13.280 1.00 94.62 181 ARG A CA 1
ATOM 1334 C C . ARG A 1 181 ? -20.497 11.069 12.596 1.00 94.62 181 ARG A C 1
ATOM 1336 O O . ARG A 1 181 ? -21.251 12.039 12.604 1.00 94.62 181 ARG A O 1
ATOM 1343 N N . ARG A 1 182 ? -20.852 9.890 12.075 1.00 94.12 182 ARG A N 1
ATOM 1344 C CA . ARG A 1 182 ? -22.178 9.565 11.513 1.00 94.12 182 ARG A CA 1
ATOM 1345 C C . ARG A 1 182 ? -23.229 9.195 12.565 1.00 94.12 182 ARG A C 1
ATOM 1347 O O . ARG A 1 182 ? -24.325 8.781 12.204 1.00 94.12 182 ARG A O 1
ATOM 1354 N N . GLY A 1 183 ? -22.926 9.356 13.853 1.00 91.69 183 GLY A N 1
ATOM 1355 C CA . GLY A 1 183 ? -23.881 9.155 14.944 1.00 91.69 183 GLY A CA 1
ATOM 1356 C C . GLY A 1 183 ? -23.796 7.795 15.632 1.00 91.69 183 GLY A C 1
ATOM 1357 O O . GLY A 1 183 ? -24.599 7.534 16.524 1.00 91.69 183 GLY A O 1
ATOM 1358 N N . ARG A 1 184 ? -22.812 6.952 15.293 1.00 92.88 184 ARG A N 1
ATOM 1359 C CA . ARG A 1 184 ? -22.549 5.687 15.998 1.00 92.88 184 ARG A CA 1
ATOM 1360 C C . ARG A 1 184 ? -21.730 5.885 17.274 1.00 92.88 184 ARG A C 1
ATOM 1362 O O . ARG A 1 184 ? -20.636 5.343 17.423 1.00 92.88 184 ARG A O 1
ATOM 1369 N N . GLY A 1 185 ? -22.265 6.681 18.202 1.00 90.69 185 GLY A N 1
ATOM 1370 C CA . GLY A 1 185 ? -21.644 6.938 19.507 1.00 90.69 185 GLY A CA 1
ATOM 1371 C C . GLY A 1 185 ? -21.576 5.701 20.411 1.00 90.69 185 GLY A C 1
ATOM 1372 O O . GLY A 1 185 ? -20.838 5.687 21.395 1.00 90.69 185 GLY A O 1
ATOM 1373 N N . ASP A 1 186 ? -22.315 4.650 20.069 1.00 90.81 186 ASP A N 1
ATOM 1374 C CA . ASP A 1 186 ? -22.334 3.351 20.735 1.00 90.81 186 ASP A CA 1
ATOM 1375 C C . ASP A 1 186 ? -21.098 2.490 20.462 1.00 90.81 186 ASP A C 1
ATOM 1377 O O . ASP A 1 186 ? -20.812 1.593 21.254 1.00 90.81 186 ASP A O 1
ATOM 1381 N N . LEU A 1 187 ? -20.362 2.736 19.374 1.00 93.38 187 LEU A N 1
ATOM 1382 C CA . LEU A 1 187 ? -19.237 1.887 18.990 1.00 93.38 187 LEU A CA 1
ATOM 1383 C C . LEU A 1 187 ? -18.072 2.001 19.978 1.00 93.38 187 LEU A C 1
ATOM 1385 O O . LEU A 1 187 ? -17.670 3.094 20.386 1.00 93.38 187 LEU A O 1
ATOM 1389 N N . ARG A 1 188 ? -17.502 0.853 20.328 1.00 93.19 188 ARG A N 1
ATOM 1390 C CA . ARG A 1 188 ? -16.316 0.663 21.166 1.00 93.19 188 ARG A CA 1
ATOM 1391 C C . ARG A 1 188 ? -15.397 -0.349 20.493 1.00 93.19 188 ARG A C 1
ATOM 1393 O O . ARG A 1 188 ? -15.834 -1.113 19.629 1.00 93.19 188 ARG A O 1
ATOM 1400 N N . PHE A 1 189 ? -14.127 -0.358 20.879 1.00 94.12 189 PHE A N 1
ATOM 1401 C CA . PHE A 1 189 ? -13.174 -1.312 20.329 1.00 94.12 189 PHE A CA 1
ATOM 1402 C C . PHE A 1 189 ? -12.134 -1.785 21.339 1.00 94.12 189 PHE A C 1
ATOM 1404 O O . PHE A 1 189 ? -11.824 -1.096 22.310 1.00 94.12 189 PHE A O 1
ATOM 1411 N N . VAL A 1 190 ? -11.589 -2.967 21.069 1.00 92.62 190 VAL A N 1
ATOM 1412 C CA . VAL A 1 190 ? -10.511 -3.601 21.825 1.00 92.62 190 VAL A CA 1
ATOM 1413 C C . VAL A 1 190 ? -9.309 -3.750 20.897 1.00 92.62 190 VAL A C 1
ATOM 1415 O O . VAL A 1 190 ? -9.363 -4.573 19.980 1.00 92.62 190 VAL A O 1
ATOM 1418 N N . PRO A 1 191 ? -8.243 -2.957 21.081 1.00 93.12 191 PRO A N 1
ATOM 1419 C CA . PRO A 1 191 ? -7.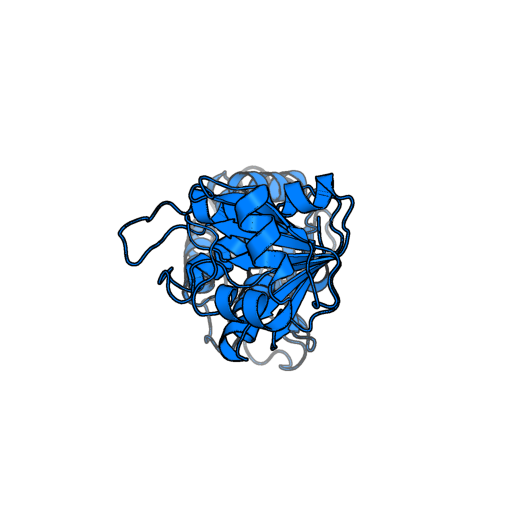020 -3.117 20.314 1.00 93.12 191 PRO A CA 1
ATOM 1420 C C . PRO A 1 191 ? -5.992 -3.984 21.056 1.00 93.12 191 PRO A C 1
ATOM 1422 O O . PRO A 1 191 ? -5.789 -3.841 22.266 1.00 93.12 191 PRO A O 1
ATOM 1425 N N . TYR A 1 192 ? -5.300 -4.851 20.322 1.00 90.00 192 TYR A N 1
ATOM 1426 C CA . TYR A 1 192 ? -4.346 -5.810 20.878 1.00 90.00 192 TYR A CA 1
ATOM 1427 C C . TYR A 1 192 ? -3.173 -6.077 19.928 1.00 90.00 192 TYR A C 1
ATOM 1429 O O . TYR A 1 192 ? -3.343 -6.003 18.709 1.00 90.00 192 TYR A O 1
ATOM 1437 N N . ILE A 1 193 ? -2.004 -6.429 20.466 1.00 89.38 193 ILE A N 1
ATOM 1438 C CA . ILE A 1 193 ? -0.851 -6.902 19.691 1.00 89.38 193 ILE A CA 1
ATOM 1439 C C . ILE A 1 193 ? -0.367 -8.256 20.217 1.00 89.38 193 ILE A C 1
ATOM 1441 O O . ILE A 1 193 ? -0.207 -8.429 21.418 1.00 89.38 193 ILE A O 1
ATOM 1445 N N . TYR A 1 194 ? -0.155 -9.216 19.313 1.00 84.62 194 TYR A N 1
ATOM 1446 C CA . TYR A 1 194 ? 0.448 -10.509 19.657 1.00 84.62 194 TYR A CA 1
ATOM 1447 C C . TYR A 1 194 ? 1.965 -10.400 19.752 1.00 84.62 194 TYR A C 1
ATOM 1449 O O . TYR A 1 194 ? 2.561 -9.594 19.036 1.00 84.62 194 TYR A O 1
ATOM 1457 N N . ALA A 1 195 ? 2.595 -11.350 20.444 1.00 80.31 195 ALA A N 1
ATOM 1458 C CA . ALA A 1 195 ? 4.052 -11.540 20.419 1.00 80.31 195 ALA A CA 1
ATOM 1459 C C . ALA A 1 195 ? 4.629 -11.691 18.990 1.00 80.31 195 ALA A C 1
ATOM 1461 O O . ALA A 1 195 ? 5.789 -11.396 18.722 1.00 80.31 195 ALA A O 1
ATOM 1462 N N . THR A 1 196 ? 3.805 -12.118 18.025 1.00 82.44 196 THR A N 1
ATOM 1463 C CA . THR A 1 196 ? 4.178 -12.188 16.597 1.00 82.44 196 THR A CA 1
ATOM 1464 C C . THR A 1 196 ? 4.272 -10.820 15.902 1.00 82.44 196 THR A C 1
ATOM 1466 O O . THR A 1 196 ? 4.627 -10.757 14.727 1.00 82.44 196 THR A O 1
ATOM 1469 N N . GLY A 1 197 ? 3.899 -9.731 16.579 1.00 84.50 197 GLY A N 1
ATOM 1470 C CA . GLY A 1 197 ? 3.764 -8.388 16.013 1.00 84.50 197 GLY A CA 1
ATOM 1471 C C . GLY A 1 197 ? 2.458 -8.157 15.243 1.00 84.50 197 GLY A C 1
ATOM 1472 O O . GLY A 1 197 ? 2.217 -7.052 14.752 1.00 84.50 197 GLY A O 1
ATOM 1473 N N . ALA A 1 198 ? 1.591 -9.170 15.123 1.00 89.12 198 ALA A N 1
ATOM 1474 C CA . ALA A 1 198 ? 0.289 -9.014 14.488 1.00 89.12 198 ALA A CA 1
ATOM 1475 C C . ALA A 1 198 ? -0.631 -8.141 15.353 1.00 89.12 198 ALA A C 1
ATOM 1477 O O . ALA A 1 198 ? -0.887 -8.445 16.517 1.00 89.12 198 ALA A O 1
ATOM 1478 N N . TRP A 1 199 ? -1.180 -7.085 14.760 1.00 94.31 199 TRP A N 1
ATOM 1479 C CA . TRP A 1 199 ? -2.151 -6.215 15.409 1.00 94.31 199 TRP A CA 1
ATOM 1480 C C . TRP A 1 199 ? -3.570 -6.742 15.189 1.00 94.31 199 TRP A C 1
ATOM 1482 O O . TRP A 1 199 ? -3.892 -7.252 14.108 1.00 94.31 199 TRP A O 1
ATOM 1492 N N . ARG A 1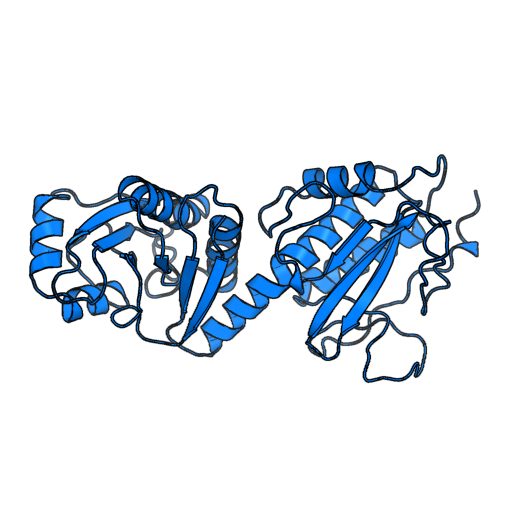 200 ? -4.430 -6.617 16.200 1.00 94.25 200 ARG A N 1
ATOM 1493 C CA . ARG A 1 200 ? -5.855 -6.941 16.126 1.00 94.25 200 ARG A CA 1
ATOM 1494 C C . ARG A 1 200 ? -6.720 -5.830 16.683 1.00 94.25 200 ARG A C 1
ATOM 1496 O O . ARG A 1 200 ? -6.333 -5.112 17.602 1.00 94.25 200 ARG A O 1
ATOM 1503 N N . ILE A 1 201 ? -7.925 -5.760 16.133 1.00 95.19 201 ILE A N 1
ATOM 1504 C CA . ILE A 1 201 ? -9.004 -4.934 16.653 1.00 95.19 201 ILE A CA 1
ATOM 1505 C C . ILE A 1 201 ? -10.314 -5.708 16.623 1.00 95.19 201 ILE A C 1
ATOM 1507 O O . ILE A 1 201 ? -10.651 -6.371 15.638 1.00 95.19 201 ILE A O 1
ATOM 1511 N N . GLU A 1 202 ? -11.054 -5.599 17.715 1.00 94.88 202 GLU A N 1
ATOM 1512 C CA . GLU A 1 202 ? -12.433 -6.057 17.825 1.00 94.88 202 GLU A CA 1
ATOM 1513 C C . GLU A 1 202 ? -13.321 -4.831 18.018 1.00 94.88 202 GLU A C 1
ATOM 1515 O O . GLU A 1 202 ? -13.058 -4.026 18.904 1.00 94.88 202 GLU A O 1
ATOM 1520 N N . ILE A 1 203 ? -14.337 -4.658 17.177 1.00 95.50 203 ILE A N 1
ATOM 1521 C CA . ILE A 1 203 ? -15.234 -3.499 17.164 1.00 95.50 203 ILE A CA 1
ATOM 1522 C C . ILE A 1 203 ? -16.649 -3.995 17.439 1.00 95.50 203 ILE A C 1
ATOM 1524 O O . ILE A 1 203 ? -17.122 -4.927 16.792 1.00 95.50 203 ILE A O 1
ATOM 1528 N N . GLY A 1 204 ? -17.344 -3.358 18.372 1.00 93.25 204 GLY A N 1
ATOM 1529 C CA . GLY A 1 204 ? -18.722 -3.693 18.710 1.00 93.25 204 GLY A CA 1
ATOM 1530 C C . GLY A 1 204 ? -19.443 -2.523 19.349 1.00 93.25 204 GLY A C 1
ATOM 1531 O O . GLY A 1 204 ? -18.878 -1.446 19.524 1.00 93.25 204 GLY A O 1
ATOM 1532 N N . THR A 1 205 ? -20.703 -2.727 19.708 1.00 91.25 205 THR A N 1
ATOM 1533 C CA . THR A 1 205 ? -21.450 -1.740 20.490 1.00 91.25 205 THR A CA 1
ATOM 1534 C C . THR A 1 205 ? -21.002 -1.758 21.953 1.00 91.25 205 THR A C 1
ATOM 1536 O O . THR A 1 205 ? -20.336 -2.692 22.404 1.00 91.25 205 THR A O 1
ATOM 1539 N N . ARG A 1 206 ? -21.423 -0.768 22.741 1.00 85.62 206 ARG A N 1
ATOM 1540 C CA . ARG A 1 206 ? -21.165 -0.696 24.186 1.00 85.62 206 ARG A CA 1
ATOM 1541 C C . ARG A 1 206 ? -21.686 -1.913 24.968 1.00 85.62 206 ARG A C 1
ATOM 1543 O O . ARG A 1 206 ? -21.141 -2.227 26.025 1.00 85.62 206 ARG A O 1
ATOM 1550 N N . ARG A 1 207 ? -22.730 -2.606 24.493 1.00 84.25 207 ARG A N 1
ATOM 1551 C CA . ARG A 1 207 ? -23.169 -3.877 25.102 1.00 84.25 207 ARG A CA 1
ATOM 1552 C C . ARG A 1 207 ? -22.234 -5.037 24.793 1.00 84.25 207 ARG A C 1
ATOM 1554 O O . ARG A 1 207 ? -22.084 -5.914 25.635 1.00 84.25 207 ARG A O 1
ATOM 1561 N N . ALA A 1 208 ? -21.654 -5.055 23.597 1.00 86.88 208 ALA A N 1
ATOM 1562 C CA . ALA A 1 208 ? -20.795 -6.140 23.140 1.00 86.88 208 ALA A CA 1
ATOM 1563 C C . ALA A 1 208 ? -19.330 -5.953 23.557 1.00 86.88 208 ALA A C 1
ATOM 1565 O O . ALA A 1 208 ? -18.607 -6.929 23.736 1.00 86.88 208 ALA A O 1
ATOM 1566 N N . VAL A 1 209 ? -18.901 -4.710 23.766 1.00 86.31 209 VAL A N 1
ATOM 1567 C CA . VAL A 1 209 ? -17.570 -4.361 24.261 1.00 86.31 209 VAL A CA 1
ATOM 1568 C C . VAL A 1 209 ? -17.718 -3.577 25.559 1.00 86.31 209 VAL A C 1
ATOM 1570 O O . VAL A 1 209 ? -18.109 -2.407 25.571 1.00 86.31 209 VAL A O 1
ATOM 1573 N N . HIS A 1 210 ? -17.376 -4.234 26.663 1.00 79.38 210 HIS A N 1
ATOM 1574 C CA . HIS A 1 210 ? -17.310 -3.629 27.982 1.00 79.38 210 HIS A CA 1
ATOM 1575 C C . HIS A 1 210 ? -16.036 -2.799 28.091 1.00 79.38 210 HIS A C 1
ATOM 1577 O O . HIS A 1 210 ? -14.963 -3.298 28.429 1.00 79.38 210 HIS A O 1
ATOM 1583 N N . ASP A 1 211 ? -16.167 -1.517 27.783 1.00 71.38 211 ASP A N 1
ATOM 1584 C CA . ASP A 1 211 ? -15.088 -0.554 27.923 1.00 71.38 211 ASP A CA 1
ATOM 1585 C C . ASP A 1 211 ? -15.064 0.007 29.352 1.00 71.38 211 ASP A C 1
ATOM 1587 O O . ASP A 1 211 ? -15.847 0.887 29.700 1.00 71.38 211 ASP A O 1
ATOM 1591 N N . GLN A 1 212 ? -14.200 -0.540 30.209 1.00 69.31 212 GLN A N 1
ATOM 1592 C CA . GLN A 1 212 ? -13.945 -0.010 31.557 1.00 69.31 212 GLN A CA 1
ATOM 1593 C C . GLN A 1 212 ? -12.729 0.939 31.576 1.00 69.31 212 GLN A C 1
ATOM 1595 O O . GLN A 1 212 ? -12.049 1.070 32.593 1.00 69.31 212 GLN A O 1
ATOM 1600 N N . GLY A 1 213 ? -12.419 1.582 30.445 1.00 73.94 213 GLY A N 1
ATOM 1601 C CA . GLY A 1 213 ? -11.270 2.467 30.295 1.00 73.94 213 GLY A CA 1
ATOM 1602 C C . GLY A 1 213 ? -10.019 1.696 29.880 1.00 73.94 213 GLY A C 1
ATOM 1603 O O . GLY A 1 213 ? -9.819 1.346 28.720 1.00 73.94 213 GLY A O 1
ATOM 1604 N N . SER A 1 214 ? -9.131 1.421 30.832 1.00 71.69 214 SER A N 1
ATOM 1605 C CA . SER A 1 214 ? -7.803 0.875 30.527 1.00 71.69 214 SER A CA 1
ATOM 1606 C C . SER A 1 214 ? -7.780 -0.618 30.182 1.00 71.69 214 SER A C 1
ATOM 1608 O O . SER A 1 214 ? -6.736 -1.147 29.812 1.00 71.69 214 SER A O 1
ATOM 1610 N N . SER A 1 215 ? -8.905 -1.322 30.305 1.00 75.50 215 SER A N 1
ATOM 1611 C CA . SER A 1 215 ? -8.997 -2.764 30.050 1.00 75.50 215 SER A CA 1
ATOM 1612 C C . SER A 1 215 ? -10.319 -3.127 29.371 1.00 75.50 215 SER A C 1
ATOM 1614 O O . SER A 1 215 ? -11.161 -3.785 29.986 1.00 75.50 215 SER A O 1
ATOM 1616 N N . PRO A 1 216 ? -10.536 -2.698 28.114 1.00 83.31 216 PRO A N 1
ATOM 1617 C CA . PRO A 1 216 ? -11.754 -3.032 27.393 1.00 83.31 216 PRO A CA 1
ATOM 1618 C C . PRO A 1 216 ? -11.804 -4.542 27.105 1.00 83.31 216 PRO A C 1
ATOM 1620 O O . PRO A 1 216 ? -10.794 -5.167 26.772 1.00 83.31 216 PRO A O 1
ATOM 1623 N N . ARG A 1 217 ? -12.981 -5.152 27.259 1.00 83.88 217 ARG A N 1
ATOM 1624 C CA . ARG A 1 217 ? -13.196 -6.594 27.061 1.00 83.88 217 ARG A CA 1
ATOM 1625 C C . ARG A 1 217 ? -14.371 -6.819 26.124 1.00 83.88 217 ARG A C 1
ATOM 1627 O O . ARG A 1 217 ? -15.408 -6.175 26.266 1.00 83.88 217 ARG A O 1
ATOM 1634 N N . VAL A 1 218 ? -14.233 -7.770 25.209 1.00 85.44 218 VAL A N 1
ATOM 1635 C CA . VAL A 1 218 ? -15.386 -8.299 24.477 1.00 85.44 218 VAL A CA 1
ATOM 1636 C C . VAL A 1 218 ? -16.225 -9.137 25.441 1.00 85.44 218 VAL A C 1
ATOM 1638 O O . VAL A 1 218 ? -15.692 -10.000 26.135 1.00 85.44 218 VAL A O 1
ATOM 1641 N N . GLY A 1 219 ? -17.517 -8.828 25.526 1.00 79.19 219 GLY A N 1
ATOM 1642 C CA . GLY A 1 219 ? -18.503 -9.615 26.262 1.00 79.19 219 GLY A CA 1
ATOM 1643 C C . GLY A 1 219 ? -19.113 -10.724 25.400 1.00 79.19 219 GLY A C 1
ATOM 1644 O O . GLY A 1 219 ? -18.722 -10.936 24.254 1.00 79.19 219 GLY A O 1
ATOM 1645 N N . ASP A 1 220 ? -20.128 -11.401 25.934 1.00 71.62 220 ASP A N 1
ATOM 1646 C CA . ASP A 1 220 ? -20.763 -12.551 25.269 1.00 71.62 220 ASP A CA 1
ATOM 1647 C C . ASP A 1 220 ? -21.800 -12.160 24.198 1.00 71.62 220 ASP A C 1
ATOM 1649 O O . ASP A 1 220 ? -22.370 -13.020 23.522 1.00 71.62 220 ASP A O 1
ATOM 1653 N N . ALA A 1 221 ? -22.087 -10.865 24.037 1.00 67.88 221 ALA A N 1
ATOM 1654 C CA . ALA A 1 221 ? -23.046 -10.405 23.040 1.00 67.88 221 ALA A CA 1
ATOM 1655 C C . ALA A 1 221 ? -22.474 -10.521 21.612 1.00 67.88 221 ALA A C 1
ATOM 1657 O O . ALA A 1 221 ? -21.313 -10.209 21.348 1.00 67.88 221 ALA A O 1
ATOM 1658 N N . GLY A 1 222 ? -23.314 -10.962 20.670 1.00 72.31 222 GLY A N 1
ATOM 1659 C CA . GLY A 1 222 ? -22.966 -11.023 19.248 1.00 72.31 222 GLY A CA 1
ATOM 1660 C C . GLY A 1 222 ? -22.796 -9.640 18.602 1.00 72.31 222 GLY A C 1
ATOM 1661 O O . GLY A 1 222 ? -23.064 -8.610 19.214 1.00 72.31 222 GLY A O 1
ATOM 1662 N N . GLY A 1 223 ? -22.380 -9.616 17.330 1.00 82.75 223 GLY A N 1
ATOM 1663 C CA . GLY A 1 223 ? -22.204 -8.367 16.569 1.00 82.75 223 GLY A CA 1
ATOM 1664 C C . GLY A 1 223 ? -20.823 -7.718 16.711 1.00 82.75 223 GLY A C 1
ATOM 1665 O O . GLY A 1 223 ? -20.702 -6.505 16.552 1.00 82.75 223 GLY A O 1
ATOM 1666 N N . ILE A 1 224 ? -19.796 -8.519 17.016 1.00 91.75 224 ILE A N 1
ATOM 1667 C CA . ILE A 1 224 ? -18.394 -8.089 17.039 1.00 91.75 224 ILE A CA 1
ATOM 1668 C C . ILE A 1 224 ? -17.767 -8.261 15.655 1.00 91.75 224 ILE A C 1
ATOM 1670 O O . ILE A 1 224 ? -17.640 -9.381 15.152 1.00 91.75 224 ILE A O 1
ATOM 1674 N N . LEU A 1 225 ? -17.302 -7.156 15.086 1.00 94.94 225 LEU A N 1
ATOM 1675 C CA . LEU A 1 225 ? -16.464 -7.124 13.898 1.00 94.94 225 LEU A CA 1
ATOM 1676 C C . LEU A 1 225 ? -14.996 -7.298 14.299 1.00 94.94 225 LEU A C 1
ATOM 1678 O O . LEU A 1 225 ? -14.503 -6.590 15.172 1.00 94.94 225 LEU A O 1
ATOM 1682 N N . ARG A 1 226 ? -14.285 -8.229 13.660 1.00 94.75 226 ARG A N 1
ATOM 1683 C CA . ARG A 1 226 ? -12.889 -8.552 13.989 1.00 94.75 226 ARG A CA 1
ATOM 1684 C C . ARG A 1 226 ? -11.970 -8.322 12.807 1.00 94.75 226 ARG A C 1
ATOM 1686 O O . ARG A 1 226 ? -12.356 -8.555 11.664 1.00 94.75 226 ARG A O 1
ATOM 1693 N N . TYR A 1 227 ? -10.744 -7.927 13.113 1.00 95.56 227 TYR A N 1
ATOM 1694 C CA . TYR A 1 227 ? -9.673 -7.791 12.141 1.00 95.56 227 TYR A CA 1
ATOM 1695 C C . TYR A 1 227 ? -8.326 -8.147 12.753 1.00 95.56 227 TYR A C 1
ATOM 1697 O O . TYR A 1 227 ? -8.047 -7.802 13.903 1.00 95.56 227 TYR A O 1
ATOM 1705 N N . SER A 1 228 ? -7.469 -8.779 11.952 1.00 93.62 228 SER A N 1
ATOM 1706 C CA . SER A 1 228 ? -6.050 -8.942 12.240 1.00 93.62 228 SER A CA 1
ATOM 1707 C C . SER A 1 228 ? -5.203 -8.506 11.058 1.00 93.62 228 SER A C 1
ATOM 1709 O O . SER A 1 228 ? -5.502 -8.873 9.928 1.00 93.62 228 SER A O 1
ATOM 1711 N N . SER A 1 229 ? -4.081 -7.827 11.314 1.00 90.94 229 SER A N 1
ATOM 1712 C CA . SER A 1 229 ? -3.111 -7.505 10.260 1.00 90.94 229 SER A CA 1
ATOM 1713 C C . SER A 1 229 ? -2.552 -8.750 9.558 1.00 90.94 229 SER A C 1
ATOM 1715 O O . SER A 1 229 ? -2.152 -8.667 8.402 1.00 90.94 229 SER A O 1
ATOM 1717 N N . ALA A 1 230 ? -2.604 -9.924 10.200 1.00 87.00 230 ALA A N 1
ATOM 1718 C CA . ALA A 1 230 ? -2.265 -11.205 9.580 1.00 87.00 230 ALA A CA 1
ATOM 1719 C C . ALA A 1 230 ? -3.252 -11.645 8.475 1.00 87.00 230 ALA A C 1
ATOM 1721 O O . ALA A 1 230 ? -2.895 -12.462 7.633 1.00 87.00 230 ALA A O 1
ATOM 1722 N N . GLN A 1 231 ? -4.480 -11.113 8.460 1.00 85.31 231 GLN A N 1
ATOM 1723 C CA . GLN A 1 231 ? -5.489 -11.379 7.422 1.00 85.31 231 GLN A CA 1
ATOM 1724 C C . GLN A 1 231 ? -5.335 -10.453 6.200 1.00 85.31 231 GLN A C 1
ATOM 1726 O O . GLN A 1 231 ? -6.084 -10.565 5.230 1.00 85.31 231 GLN A O 1
ATOM 1731 N N . GLY A 1 232 ? -4.368 -9.530 6.223 1.00 86.81 232 GLY A N 1
ATOM 1732 C CA . GLY A 1 232 ? -4.118 -8.606 5.123 1.00 86.81 232 GLY A CA 1
ATOM 1733 C C . GLY A 1 232 ? -5.243 -7.584 4.959 1.00 86.81 232 GLY A C 1
ATOM 1734 O O . GLY A 1 232 ? -5.462 -6.752 5.830 1.00 86.81 232 GLY A O 1
ATOM 1735 N N . THR A 1 233 ? -5.929 -7.599 3.816 1.00 90.31 233 THR A N 1
ATOM 1736 C CA . THR A 1 233 ? -6.908 -6.562 3.440 1.00 90.31 233 THR A CA 1
ATOM 1737 C C . THR A 1 233 ? -8.358 -6.944 3.722 1.00 90.31 233 THR A C 1
ATOM 1739 O O . THR A 1 233 ? -9.257 -6.155 3.446 1.00 90.31 233 THR A O 1
ATOM 1742 N N . GLU A 1 234 ? -8.624 -8.143 4.236 1.00 91.12 234 GLU A N 1
ATOM 1743 C CA . GLU A 1 234 ? -9.987 -8.623 4.484 1.00 91.12 234 GLU A CA 1
ATOM 1744 C C . GLU A 1 234 ? -10.577 -7.989 5.745 1.00 91.12 234 GLU A C 1
ATOM 1746 O O . GLU A 1 234 ? -9.955 -8.000 6.806 1.00 91.12 234 GLU A O 1
ATOM 1751 N N . PHE A 1 235 ? -11.777 -7.412 5.629 1.00 94.19 235 PHE A N 1
ATOM 1752 C CA . PHE A 1 235 ? -12.429 -6.716 6.735 1.00 94.19 235 PHE A CA 1
ATOM 1753 C C . PHE A 1 235 ? -13.956 -6.725 6.602 1.00 94.19 235 PHE A C 1
ATOM 1755 O O . PHE A 1 235 ? -14.519 -6.158 5.661 1.00 94.19 235 PHE A O 1
ATOM 1762 N N . GLY A 1 236 ? -14.635 -7.347 7.570 1.00 90.50 236 GLY A N 1
ATOM 1763 C CA . GLY A 1 236 ? -16.086 -7.546 7.524 1.00 90.50 236 GLY A CA 1
ATOM 1764 C C . GLY A 1 236 ? -16.494 -8.368 6.302 1.00 90.50 236 GLY A C 1
ATOM 1765 O O . GLY A 1 236 ? -15.886 -9.392 6.007 1.00 90.50 236 GLY A O 1
ATOM 1766 N N . SER A 1 237 ? -17.512 -7.908 5.576 1.00 89.75 237 SER A N 1
ATOM 1767 C CA . SER A 1 237 ? -17.937 -8.504 4.300 1.00 89.75 237 SER A CA 1
ATOM 1768 C C . SER A 1 237 ? -17.145 -8.003 3.084 1.00 89.75 237 SER A C 1
ATOM 1770 O O . SER A 1 237 ? -17.454 -8.383 1.954 1.00 89.75 237 SER A O 1
ATOM 1772 N N . GLY A 1 238 ? -16.150 -7.135 3.290 1.00 91.88 238 GLY A N 1
ATOM 1773 C CA . GLY A 1 238 ? -15.435 -6.444 2.224 1.00 91.88 238 GLY A CA 1
ATOM 1774 C C . GLY A 1 238 ? -13.918 -6.469 2.385 1.00 91.88 238 GLY A C 1
ATOM 1775 O O . GLY A 1 238 ? -13.335 -7.315 3.067 1.00 91.88 238 GLY A O 1
ATOM 1776 N N . ARG A 1 239 ? -13.266 -5.523 1.704 1.00 91.06 239 ARG A N 1
ATOM 1777 C CA . ARG A 1 239 ? -11.814 -5.335 1.746 1.00 91.06 239 ARG A CA 1
ATOM 1778 C C . ARG A 1 239 ? -11.465 -3.881 2.026 1.00 91.06 239 ARG A C 1
ATOM 1780 O O . ARG A 1 239 ? -12.095 -2.967 1.494 1.00 91.06 239 ARG A O 1
ATOM 1787 N N . VAL A 1 240 ? -10.427 -3.683 2.828 1.00 93.38 240 VAL A N 1
ATOM 1788 C CA . VAL A 1 240 ? -9.878 -2.376 3.181 1.00 93.38 240 VAL A CA 1
ATOM 1789 C C . VAL A 1 240 ? -8.383 -2.357 2.872 1.00 93.38 240 VAL A C 1
ATOM 1791 O O . VAL A 1 240 ? -7.635 -3.263 3.231 1.00 93.38 240 VAL A O 1
ATOM 1794 N N . THR A 1 241 ? -7.961 -1.301 2.188 1.00 91.75 241 THR A N 1
ATOM 1795 C CA . THR A 1 241 ? -6.568 -0.972 1.859 1.00 91.75 241 THR A CA 1
ATOM 1796 C C . THR A 1 241 ? -6.295 0.461 2.294 1.00 91.75 241 THR A C 1
ATOM 1798 O O . THR A 1 241 ? -7.241 1.202 2.571 1.00 91.75 241 THR A O 1
ATOM 1801 N N . GLY A 1 242 ? -5.039 0.908 2.281 1.00 89.88 242 GLY A N 1
ATOM 1802 C CA . GLY A 1 242 ? -4.734 2.314 2.542 1.00 89.88 242 GLY A CA 1
ATOM 1803 C C . GLY A 1 242 ? -5.384 3.288 1.550 1.00 89.88 242 GLY A C 1
ATOM 1804 O O . GLY A 1 242 ? -5.583 4.436 1.924 1.00 89.88 242 GLY A O 1
ATOM 1805 N N . ALA A 1 243 ? -5.833 2.855 0.362 1.00 87.56 243 ALA A N 1
ATOM 1806 C CA . ALA A 1 243 ? -6.576 3.693 -0.592 1.00 87.56 243 ALA A CA 1
ATOM 1807 C C . ALA A 1 243 ? -8.103 3.709 -0.385 1.00 87.56 243 ALA A C 1
ATOM 1809 O O . ALA A 1 243 ? -8.779 4.576 -0.942 1.00 87.56 243 ALA A O 1
ATOM 1810 N N . THR A 1 244 ? -8.681 2.779 0.384 1.00 93.62 244 THR A N 1
ATOM 1811 C CA . THR A 1 244 ? -10.146 2.658 0.493 1.00 93.62 244 THR A CA 1
ATOM 1812 C C . THR A 1 244 ? -10.758 3.955 1.048 1.00 93.62 244 THR A C 1
ATOM 1814 O O . THR A 1 244 ? -10.291 4.441 2.082 1.00 93.62 244 THR A O 1
ATOM 1817 N N . PRO A 1 245 ? -11.801 4.544 0.427 1.00 95.19 245 PRO A N 1
ATOM 1818 C CA . PRO A 1 245 ? -12.440 5.750 0.950 1.00 95.19 245 PRO A CA 1
ATOM 1819 C C . PRO A 1 245 ? -12.907 5.556 2.394 1.00 95.19 245 PRO A C 1
ATOM 1821 O O . PRO A 1 245 ? -13.573 4.571 2.700 1.00 95.19 245 PRO A O 1
ATOM 1824 N N . VAL A 1 246 ? -12.588 6.506 3.279 1.00 97.44 246 VAL A N 1
ATOM 1825 C CA . VAL A 1 246 ? -12.897 6.402 4.720 1.00 97.44 246 VAL A CA 1
ATOM 1826 C C . VAL A 1 246 ? -14.387 6.141 4.965 1.00 97.44 246 VAL A C 1
ATOM 1828 O O . VAL A 1 246 ? -14.739 5.314 5.801 1.00 97.44 246 VAL A O 1
ATOM 1831 N N . GLY A 1 247 ? -15.261 6.775 4.178 1.00 97.88 247 GLY A N 1
ATOM 1832 C CA . GLY A 1 247 ? -16.702 6.556 4.267 1.00 97.88 247 GLY A CA 1
ATOM 1833 C C . GLY A 1 247 ? -17.142 5.126 3.954 1.00 97.88 247 GLY A C 1
ATOM 1834 O O . GLY A 1 247 ? -17.994 4.605 4.659 1.00 97.88 247 GLY A O 1
ATOM 1835 N N . ALA A 1 248 ? -16.513 4.466 2.977 1.00 97.31 248 ALA A N 1
ATOM 1836 C CA . ALA A 1 248 ? -16.822 3.075 2.646 1.00 97.31 248 ALA A CA 1
ATOM 1837 C C . ALA A 1 248 ? -16.394 2.114 3.769 1.00 97.31 248 ALA A C 1
ATOM 1839 O O . ALA A 1 248 ? -17.050 1.110 4.028 1.00 97.31 248 ALA A O 1
ATOM 1840 N N . VAL A 1 249 ? -15.306 2.435 4.476 1.00 98.06 249 VAL A N 1
ATOM 1841 C CA . VAL A 1 249 ? -14.875 1.675 5.659 1.00 98.06 249 VAL A CA 1
ATOM 1842 C C . VAL A 1 249 ? -15.866 1.859 6.805 1.00 98.06 249 VAL A C 1
ATOM 1844 O O . VAL A 1 249 ? -16.217 0.886 7.467 1.00 98.06 249 VAL A O 1
ATOM 1847 N N . ALA A 1 250 ? -16.352 3.086 7.016 1.00 97.81 250 ALA A N 1
ATOM 1848 C CA . ALA A 1 250 ? -17.404 3.357 7.990 1.00 97.81 250 ALA A CA 1
ATOM 1849 C C . ALA A 1 250 ? -18.685 2.572 7.668 1.00 97.81 250 ALA A C 1
ATOM 1851 O O . ALA A 1 250 ? -19.262 1.971 8.570 1.00 97.81 250 ALA A O 1
ATOM 1852 N N . ASP A 1 251 ? -19.082 2.504 6.394 1.00 97.00 251 ASP A N 1
ATOM 1853 C CA . ASP A 1 251 ? -20.242 1.720 5.954 1.00 97.00 251 ASP A CA 1
ATOM 1854 C C . ASP A 1 251 ? -20.072 0.225 6.271 1.00 97.00 251 ASP A C 1
ATOM 1856 O O . ASP A 1 251 ? -20.995 -0.397 6.796 1.00 97.00 251 ASP A O 1
ATOM 1860 N N . LEU A 1 252 ? -18.879 -0.344 6.042 1.00 96.62 252 LEU A N 1
ATOM 1861 C CA . LEU A 1 252 ? -18.570 -1.731 6.416 1.00 96.62 252 LEU A CA 1
ATOM 1862 C C . LEU A 1 252 ? -18.682 -1.964 7.929 1.00 96.62 252 LEU A C 1
ATOM 1864 O O . LEU A 1 252 ? -19.245 -2.977 8.349 1.00 96.62 252 LEU A O 1
ATOM 1868 N N . ILE A 1 253 ? -18.175 -1.039 8.750 1.00 96.50 253 ILE A N 1
ATOM 1869 C CA . ILE A 1 253 ? -18.263 -1.128 10.217 1.00 96.50 253 ILE A CA 1
ATOM 1870 C C . ILE A 1 253 ? -19.723 -1.064 10.667 1.00 96.50 253 ILE A C 1
ATOM 1872 O O . ILE A 1 253 ? -20.163 -1.896 11.462 1.00 96.50 253 ILE A O 1
ATOM 1876 N N . ILE A 1 254 ? -20.484 -0.104 10.139 1.00 94.31 254 ILE A N 1
ATOM 1877 C CA . ILE A 1 254 ? -21.893 0.103 10.481 1.00 94.31 254 ILE A CA 1
ATOM 1878 C C . ILE A 1 254 ? -22.720 -1.124 10.108 1.00 94.31 254 ILE A C 1
ATOM 1880 O O . ILE A 1 254 ? -23.472 -1.615 10.942 1.00 94.31 254 ILE A O 1
ATOM 1884 N N . ALA A 1 255 ? -22.540 -1.654 8.898 1.00 93.00 255 ALA A N 1
ATOM 1885 C CA . ALA A 1 255 ? -23.275 -2.820 8.418 1.00 93.00 255 ALA A CA 1
ATOM 1886 C C . ALA A 1 255 ? -22.925 -4.117 9.171 1.00 93.00 255 ALA A C 1
ATOM 1888 O O . ALA A 1 255 ? -23.731 -5.044 9.201 1.00 93.00 255 ALA A O 1
ATOM 1889 N N . SER A 1 256 ? -21.731 -4.195 9.768 1.00 91.75 256 SER A N 1
ATOM 1890 C CA . SER A 1 256 ? -21.242 -5.399 10.456 1.00 91.75 256 SER A CA 1
ATOM 1891 C C . SER A 1 256 ? -21.457 -5.382 11.973 1.00 91.75 256 SER A C 1
ATOM 1893 O O . SER A 1 256 ? -21.081 -6.338 12.650 1.00 91.75 256 SER A O 1
ATOM 1895 N N . THR A 1 257 ? -22.026 -4.309 12.525 1.00 91.00 257 THR A N 1
ATOM 1896 C CA . THR A 1 257 ? -22.250 -4.142 13.969 1.00 91.00 257 THR A CA 1
ATOM 1897 C C . THR A 1 257 ? -23.734 -3.951 14.261 1.00 91.00 257 THR A C 1
ATOM 1899 O O . THR A 1 257 ? -24.463 -3.365 13.464 1.00 91.00 257 THR A O 1
ATOM 1902 N N . ALA A 1 258 ? -24.200 -4.444 15.413 1.00 86.25 258 ALA A N 1
ATOM 1903 C CA . ALA A 1 258 ? -25.564 -4.169 15.870 1.00 86.25 258 ALA A CA 1
ATOM 1904 C C . ALA A 1 258 ? -25.774 -2.658 16.083 1.00 86.25 258 ALA A C 1
ATOM 1906 O O . ALA A 1 258 ? -24.808 -1.928 16.294 1.00 86.25 258 ALA A O 1
ATOM 1907 N N . GLU A 1 259 ? -27.021 -2.188 16.041 1.00 80.69 259 GLU A N 1
ATOM 1908 C CA . GLU A 1 259 ? -27.362 -0.781 16.281 1.00 80.69 259 GLU A CA 1
ATOM 1909 C C . GLU A 1 259 ? -27.898 -0.576 17.705 1.00 80.69 259 GLU A C 1
ATOM 1911 O O . GLU A 1 259 ? -28.831 -1.258 18.138 1.00 80.69 259 GLU A O 1
ATOM 1916 N N . GLU A 1 260 ? -27.333 0.394 18.429 1.00 82.25 260 GLU A N 1
ATOM 1917 C CA . GLU A 1 260 ? -27.880 0.890 19.694 1.00 82.25 260 GLU A CA 1
ATOM 1918 C C . GLU A 1 260 ? -28.361 2.338 19.534 1.00 82.25 260 GLU A C 1
ATOM 1920 O O . GLU A 1 260 ? -27.588 3.296 19.559 1.00 82.25 260 GLU A O 1
ATOM 1925 N N . ASN A 1 261 ? -29.676 2.494 19.374 1.00 75.81 261 ASN A N 1
ATOM 1926 C CA . ASN A 1 261 ? -30.304 3.790 19.144 1.00 75.81 261 ASN A CA 1
ATOM 1927 C C . ASN A 1 261 ? -30.128 4.754 20.323 1.00 75.81 261 ASN A C 1
ATOM 1929 O O . ASN A 1 261 ? -30.291 4.384 21.485 1.00 75.81 261 ASN A O 1
ATOM 1933 N N . GLY A 1 262 ? -29.885 6.028 20.004 1.00 70.00 262 GLY A N 1
ATOM 1934 C CA . GLY A 1 262 ? -29.899 7.124 20.977 1.00 70.00 262 GLY A CA 1
ATOM 1935 C C . GLY A 1 262 ? -28.643 7.253 21.841 1.00 70.00 262 GLY A C 1
ATOM 1936 O O . GLY A 1 262 ? -28.618 8.102 22.729 1.00 70.00 262 GLY A O 1
ATOM 1937 N N . VAL A 1 263 ? -27.596 6.464 21.589 1.00 77.75 263 VAL A N 1
ATOM 1938 C CA . VAL A 1 263 ? -26.326 6.583 22.315 1.00 77.75 263 VAL A CA 1
ATOM 1939 C C . VAL A 1 263 ? -25.484 7.707 21.714 1.00 77.75 263 VAL A C 1
ATOM 1941 O O . VAL A 1 263 ? -25.035 7.634 20.571 1.00 77.75 263 VAL A O 1
ATOM 1944 N N . ARG A 1 264 ? -25.239 8.753 22.506 1.00 80.38 264 ARG A N 1
ATOM 1945 C CA . ARG A 1 264 ? -24.267 9.806 22.193 1.00 80.38 264 ARG A CA 1
ATOM 1946 C C . ARG A 1 264 ? -23.114 9.725 23.184 1.00 80.38 264 ARG A C 1
ATOM 1948 O O . ARG A 1 264 ? -23.346 9.678 24.385 1.00 80.38 264 ARG A O 1
ATOM 1955 N N . SER A 1 265 ? -21.889 9.756 22.668 1.00 86.62 265 SER A N 1
ATOM 1956 C CA . SER A 1 265 ? -20.662 9.712 23.472 1.00 86.62 265 SER A CA 1
ATOM 1957 C C . SER A 1 265 ? -19.667 10.777 22.996 1.00 86.62 265 SER A C 1
ATOM 1959 O O . SER A 1 265 ? -18.631 10.437 22.425 1.00 86.62 265 SER A O 1
ATOM 1961 N N . PRO A 1 266 ? -19.967 12.080 23.162 1.00 88.94 266 PRO A N 1
ATOM 1962 C CA . PRO A 1 266 ? -19.120 13.158 22.643 1.00 88.94 266 PRO A CA 1
ATOM 1963 C C . PRO A 1 266 ? -17.710 13.148 23.250 1.00 88.94 266 PRO A C 1
ATOM 1965 O O . PRO A 1 266 ? -16.744 13.417 22.540 1.00 88.94 266 PRO A O 1
ATOM 1968 N N . ALA A 1 267 ? -17.572 12.780 24.530 1.00 90.06 267 ALA A N 1
ATOM 1969 C CA . ALA A 1 267 ? -16.268 12.633 25.175 1.00 90.06 267 ALA A CA 1
ATOM 1970 C C . ALA A 1 267 ? -15.448 11.498 24.541 1.00 90.06 267 ALA A C 1
ATOM 1972 O O . ALA A 1 267 ? -14.263 11.672 24.258 1.00 90.06 267 ALA A O 1
ATOM 1973 N N . TYR A 1 268 ? -16.088 10.356 24.266 1.00 90.94 268 TYR A N 1
ATOM 1974 C CA . TYR A 1 268 ? -15.446 9.240 23.572 1.00 90.94 268 TYR A CA 1
ATOM 1975 C C . TYR A 1 268 ? -15.061 9.611 22.139 1.00 90.94 268 TYR A C 1
ATOM 1977 O O . TYR A 1 268 ? -13.950 9.320 21.719 1.00 90.94 268 TYR A O 1
ATOM 1985 N N . GLY A 1 269 ? -15.944 10.292 21.402 1.00 93.19 269 GLY A N 1
ATOM 1986 C CA . GLY A 1 269 ? -15.658 10.758 20.045 1.00 93.19 269 GLY A CA 1
ATOM 1987 C C . GLY A 1 269 ? -14.454 11.703 19.991 1.00 93.19 269 GLY A C 1
ATOM 1988 O O . GLY A 1 269 ? -13.573 11.521 19.157 1.00 93.19 269 GLY A O 1
ATOM 1989 N N . ALA A 1 270 ? -14.361 12.658 20.924 1.00 93.75 270 ALA A N 1
ATOM 1990 C CA . ALA A 1 270 ? -13.213 13.563 21.021 1.00 93.75 270 ALA A CA 1
ATOM 1991 C C . ALA A 1 270 ? -11.908 12.827 21.378 1.00 93.75 270 ALA A C 1
ATOM 1993 O O . ALA A 1 270 ? -10.854 13.115 20.813 1.00 93.75 270 ALA A O 1
ATOM 1994 N N . TRP A 1 271 ? -11.976 11.854 22.292 1.00 94.25 271 TRP A N 1
ATOM 1995 C CA . TRP A 1 271 ? -10.840 10.990 22.615 1.00 94.25 271 TRP A CA 1
ATOM 1996 C C . TRP A 1 271 ? -10.404 10.140 21.410 1.00 94.25 271 TRP A C 1
ATOM 1998 O O . TRP A 1 271 ? -9.210 10.047 21.126 1.00 94.25 271 TRP A O 1
ATOM 2008 N N . LEU A 1 272 ? -11.358 9.564 20.676 1.00 95.25 272 LEU A N 1
ATOM 2009 C CA . LEU A 1 272 ? -11.110 8.735 19.499 1.00 95.25 272 LEU A CA 1
ATOM 2010 C C . LEU A 1 272 ? -10.436 9.542 18.384 1.00 95.25 272 LEU A C 1
ATOM 2012 O O . LEU A 1 272 ? -9.490 9.057 17.766 1.00 95.25 272 LEU A O 1
ATOM 2016 N N . ASP A 1 273 ? -10.890 10.778 18.162 1.00 95.75 273 ASP A N 1
ATOM 2017 C CA . ASP A 1 273 ? -10.262 11.715 17.230 1.00 95.75 273 ASP A CA 1
ATOM 2018 C C . ASP A 1 273 ? -8.786 11.939 17.597 1.00 95.75 273 ASP A C 1
ATOM 2020 O O . ASP A 1 273 ? -7.908 11.681 16.771 1.00 95.75 273 ASP A O 1
ATOM 2024 N N . ALA A 1 274 ? -8.501 12.301 18.854 1.00 95.62 274 ALA A N 1
ATOM 2025 C CA . ALA A 1 274 ? -7.135 12.537 19.328 1.00 95.62 274 ALA A CA 1
ATOM 2026 C C . ALA A 1 274 ? -6.241 11.286 19.244 1.00 95.62 274 ALA A C 1
ATOM 2028 O O . ALA A 1 274 ? -5.063 11.376 18.887 1.00 95.62 274 ALA A O 1
ATOM 2029 N N . LEU A 1 275 ? -6.791 10.108 19.554 1.00 95.44 275 LEU A N 1
ATOM 2030 C CA . LEU A 1 275 ? -6.078 8.841 19.431 1.00 95.44 275 LEU A CA 1
ATOM 2031 C C . LEU A 1 275 ? -5.676 8.569 17.979 1.00 95.44 275 LEU A C 1
ATOM 2033 O O . LEU A 1 275 ? -4.537 8.188 17.710 1.00 95.44 275 LEU A O 1
ATOM 2037 N N . ILE A 1 276 ? -6.610 8.736 17.045 1.00 96.56 276 ILE A N 1
ATOM 2038 C CA . ILE A 1 276 ? -6.393 8.412 15.633 1.00 96.56 276 ILE A CA 1
ATOM 2039 C C . ILE A 1 276 ? -5.443 9.405 14.977 1.00 96.56 276 ILE A C 1
ATOM 2041 O O . ILE A 1 276 ? -4.622 8.992 14.154 1.00 96.56 276 ILE A O 1
ATOM 2045 N N . ASP A 1 277 ? -5.497 10.676 15.368 1.00 95.31 277 ASP A N 1
ATOM 2046 C CA . ASP A 1 277 ? -4.519 11.671 14.935 1.00 95.31 277 ASP A CA 1
ATOM 2047 C C . ASP A 1 277 ? -3.114 11.272 15.414 1.00 95.31 277 ASP A C 1
ATOM 2049 O O . ASP A 1 277 ? -2.201 11.145 14.599 1.00 95.31 277 ASP A O 1
ATOM 2053 N N . ALA A 1 278 ? -2.955 10.888 16.689 1.00 94.94 278 ALA A N 1
ATOM 2054 C CA . ALA A 1 278 ? -1.675 10.396 17.205 1.00 94.94 278 ALA A CA 1
ATOM 2055 C C . ALA A 1 278 ? -1.171 9.128 16.486 1.00 94.94 278 ALA A C 1
ATOM 2057 O O . ALA A 1 278 ? 0.026 9.006 16.224 1.00 94.94 278 ALA A O 1
ATOM 2058 N N . CYS A 1 279 ? -2.062 8.185 16.160 1.00 95.25 279 CYS A N 1
ATOM 2059 C CA . CYS A 1 279 ? -1.724 6.972 15.405 1.00 95.25 279 CYS A CA 1
ATOM 2060 C C . CYS A 1 279 ? -1.259 7.296 13.978 1.00 95.25 279 CYS A C 1
ATOM 2062 O O . CYS A 1 279 ? -0.303 6.701 13.478 1.00 95.25 279 CYS A O 1
ATOM 2064 N N . THR A 1 280 ? -1.927 8.253 13.332 1.00 92.25 280 THR A N 1
ATOM 2065 C CA . THR A 1 280 ? -1.614 8.689 11.968 1.00 92.25 280 THR A CA 1
ATOM 2066 C C . THR A 1 280 ? -0.269 9.408 11.930 1.00 92.25 280 THR A C 1
ATOM 2068 O O . THR A 1 280 ? 0.596 9.025 11.142 1.00 92.25 280 THR A O 1
ATOM 2071 N N . ASP A 1 281 ? -0.061 10.373 12.827 1.00 91.50 281 ASP A N 1
ATOM 2072 C CA . ASP A 1 281 ? 1.155 11.187 12.900 1.00 91.50 281 ASP A CA 1
ATOM 2073 C C . ASP A 1 281 ? 2.389 10.343 13.214 1.00 91.50 281 ASP A C 1
ATOM 2075 O O . ASP A 1 281 ? 3.435 10.475 12.579 1.00 91.50 281 ASP A O 1
ATOM 2079 N N . LYS A 1 282 ? 2.265 9.441 14.192 1.00 91.81 282 LYS A N 1
ATOM 2080 C CA . LYS A 1 282 ? 3.371 8.587 14.637 1.00 91.81 282 LYS A CA 1
ATOM 2081 C C . LYS A 1 282 ? 3.530 7.329 13.797 1.00 91.81 282 LYS A C 1
ATOM 2083 O O . LYS A 1 282 ? 4.473 6.585 14.032 1.00 91.81 282 LYS A O 1
ATOM 2088 N N . ARG A 1 283 ? 2.621 7.074 12.845 1.00 91.44 283 ARG A N 1
ATOM 2089 C CA . ARG A 1 283 ? 2.585 5.839 12.045 1.00 91.44 283 ARG A CA 1
ATOM 2090 C C . ARG A 1 283 ? 2.632 4.606 12.954 1.00 91.44 283 ARG A C 1
ATOM 2092 O O . ARG A 1 283 ? 3.486 3.738 12.815 1.00 91.44 283 ARG A O 1
ATOM 2099 N N . ALA A 1 284 ? 1.702 4.550 13.901 1.00 93.94 284 ALA A N 1
ATOM 2100 C CA . ALA A 1 284 ? 1.653 3.532 14.942 1.00 93.94 284 ALA A CA 1
ATOM 2101 C C . ALA A 1 284 ? 0.212 3.104 15.224 1.00 93.94 284 ALA A C 1
ATOM 2103 O O . ALA A 1 284 ? -0.725 3.845 14.939 1.00 93.94 284 ALA A O 1
ATOM 2104 N N . LEU A 1 285 ? 0.032 1.917 15.799 1.00 95.31 285 LEU A N 1
ATOM 2105 C CA . LEU A 1 285 ? -1.282 1.388 16.155 1.00 95.31 285 LEU A CA 1
ATOM 2106 C C . LEU A 1 285 ? -1.461 1.374 17.670 1.00 95.31 285 LEU A C 1
ATOM 2108 O O . LEU A 1 285 ? -0.491 1.125 18.390 1.00 95.31 285 LEU A O 1
ATOM 2112 N N . PRO A 1 286 ? -2.679 1.629 18.171 1.00 94.19 286 PRO A N 1
ATOM 2113 C CA . PRO A 1 286 ? -2.944 1.544 19.592 1.00 94.19 286 PRO A CA 1
ATOM 2114 C C . PRO A 1 286 ? -3.002 0.081 20.018 1.00 94.19 286 PRO A C 1
ATOM 2116 O O . PRO A 1 286 ? -3.455 -0.761 19.250 1.00 94.19 286 PRO A O 1
ATOM 2119 N N . TYR A 1 287 ? -2.601 -0.228 21.242 1.00 91.50 287 TYR A N 1
ATOM 2120 C CA . TYR A 1 287 ? -2.889 -1.506 21.883 1.00 91.50 287 TYR A CA 1
ATOM 2121 C C . TYR A 1 287 ? -3.142 -1.295 23.377 1.00 91.50 287 TYR A C 1
ATOM 2123 O O . TYR A 1 287 ? -2.512 -0.448 24.016 1.00 91.50 287 TYR A O 1
ATOM 2131 N N . ALA A 1 288 ? -4.110 -2.039 23.911 1.00 85.50 288 ALA A N 1
ATOM 2132 C CA . ALA A 1 288 ? -4.467 -2.025 25.328 1.00 85.50 288 ALA A CA 1
ATOM 2133 C C . ALA A 1 288 ? -3.870 -3.218 26.087 1.00 85.50 288 ALA A C 1
ATOM 2135 O O . ALA A 1 288 ? -3.711 -3.155 27.303 1.00 85.50 288 ALA A O 1
ATOM 2136 N N . PHE A 1 289 ? -3.532 -4.295 25.375 1.00 77.75 289 PHE A N 1
ATOM 2137 C CA . PHE A 1 289 ? -2.838 -5.447 25.940 1.00 77.75 289 PHE A CA 1
ATOM 2138 C C . PHE A 1 289 ? -1.753 -5.945 24.977 1.00 77.75 289 PHE A C 1
ATOM 2140 O O . PHE A 1 289 ? -1.842 -5.719 23.766 1.00 77.75 289 PHE A O 1
ATOM 2147 N N . ASP A 1 290 ? -0.760 -6.613 25.553 1.00 71.00 290 ASP A N 1
ATOM 2148 C CA . ASP A 1 290 ? 0.347 -7.320 24.905 1.00 71.00 290 ASP A CA 1
ATOM 2149 C C . ASP A 1 290 ? 0.449 -8.714 25.566 1.00 71.00 290 ASP A C 1
ATOM 2151 O O . ASP A 1 290 ? 0.018 -8.880 26.709 1.00 71.00 290 ASP A O 1
ATOM 2155 N N . ASP A 1 291 ? 0.934 -9.724 24.842 1.00 63.12 291 ASP A N 1
ATOM 2156 C CA . ASP A 1 291 ? 1.247 -11.066 25.359 1.00 63.12 291 ASP A CA 1
ATOM 2157 C C . ASP A 1 291 ? 2.413 -11.030 26.375 1.00 63.12 291 ASP A C 1
ATOM 2159 O O . ASP A 1 291 ? 2.470 -11.885 27.261 1.00 63.12 291 ASP A O 1
ATOM 2163 N N . GLU A 1 292 ? 3.343 -10.072 26.254 1.00 57.75 292 GLU A N 1
ATOM 2164 C CA . GLU A 1 292 ? 4.593 -10.038 27.036 1.00 57.75 292 GLU A CA 1
ATOM 2165 C C . GLU A 1 292 ? 4.475 -9.286 28.375 1.00 57.75 292 GLU A C 1
ATOM 2167 O O . GLU A 1 292 ? 5.053 -9.709 29.380 1.00 57.75 292 GLU A O 1
ATOM 2172 N N . ASP A 1 293 ? 3.675 -8.219 28.424 1.00 52.72 293 ASP A N 1
ATOM 2173 C CA . ASP A 1 293 ? 3.457 -7.420 29.632 1.00 52.72 293 ASP A CA 1
ATOM 2174 C C . ASP A 1 293 ? 2.192 -7.894 30.354 1.00 52.72 293 ASP A C 1
ATOM 2176 O O . ASP A 1 293 ? 1.069 -7.461 30.074 1.00 52.72 293 ASP A O 1
ATOM 2180 N N . GLY A 1 294 ? 2.364 -8.789 31.326 1.00 48.41 294 GLY A N 1
ATOM 2181 C CA . GLY A 1 294 ? 1.286 -9.206 32.215 1.00 48.41 294 GLY A CA 1
ATOM 2182 C C . GLY A 1 294 ? 0.689 -8.015 32.967 1.00 48.41 294 GLY A C 1
ATOM 2183 O O . GLY A 1 294 ? 1.234 -7.613 33.979 1.00 48.41 294 GLY A O 1
ATOM 2184 N N . ALA A 1 295 ? -0.430 -7.473 32.474 1.00 46.78 295 ALA A N 1
ATOM 2185 C CA . ALA A 1 295 ? -1.375 -6.558 33.133 1.00 46.78 295 ALA A CA 1
ATOM 2186 C C . ALA A 1 295 ? -0.785 -5.475 34.068 1.00 46.78 295 ALA A C 1
ATOM 2188 O O . ALA A 1 295 ? -1.456 -5.060 35.017 1.00 46.78 295 ALA A O 1
ATOM 2189 N N . ASP A 1 296 ? 0.430 -4.987 33.810 1.00 44.44 296 ASP A N 1
ATOM 2190 C CA . ASP A 1 296 ? 1.078 -4.012 34.681 1.00 44.44 296 ASP A CA 1
ATOM 2191 C C . ASP A 1 296 ? 0.597 -2.601 34.305 1.00 44.44 296 ASP A C 1
ATOM 2193 O O . ASP A 1 296 ? 1.216 -1.849 33.553 1.00 44.44 296 ASP A O 1
ATOM 2197 N N . GLY A 1 297 ? -0.602 -2.271 34.792 1.00 52.31 297 GLY A N 1
ATOM 2198 C CA . GLY A 1 297 ? -0.985 -0.891 35.084 1.00 52.31 297 GLY A CA 1
ATOM 2199 C C . GLY A 1 297 ? -1.459 -0.015 33.917 1.00 52.31 297 GLY A C 1
ATOM 2200 O O . GLY A 1 297 ? -0.816 0.963 33.559 1.00 52.31 297 GLY A O 1
ATOM 2201 N N . GLN A 1 298 ? -2.680 -0.271 33.445 1.00 64.62 298 GLN A N 1
ATOM 2202 C CA . GLN A 1 298 ? -3.698 0.747 33.121 1.00 64.62 298 GLN A CA 1
ATOM 2203 C C . GLN A 1 298 ? -3.428 1.839 32.049 1.00 64.62 298 GLN A C 1
ATOM 2205 O O . GLN A 1 298 ? -4.085 2.881 32.092 1.00 64.62 298 GLN A O 1
ATOM 2210 N N . VAL A 1 299 ? -2.556 1.647 31.055 1.00 77.94 299 VAL A N 1
ATOM 2211 C CA . VAL A 1 299 ? -2.376 2.633 29.964 1.00 77.94 299 VAL A CA 1
ATOM 2212 C C . VAL A 1 299 ? -2.374 1.994 28.584 1.00 77.94 299 VAL A C 1
ATOM 2214 O O . VAL A 1 299 ? -1.778 0.944 28.370 1.00 77.94 299 VAL A O 1
ATOM 2217 N N . TRP A 1 300 ? -3.025 2.655 27.627 1.00 87.62 300 TRP A N 1
ATOM 2218 C CA . TRP A 1 300 ? -2.916 2.287 26.220 1.00 87.62 300 TRP A CA 1
ATOM 2219 C C . TRP A 1 300 ? -1.568 2.756 25.673 1.00 87.62 300 TRP A C 1
ATOM 2221 O O . TRP A 1 300 ? -1.047 3.810 26.057 1.00 87.62 300 TRP A O 1
ATOM 2231 N N . ARG A 1 301 ? -0.999 1.978 24.756 1.00 90.81 301 ARG A N 1
ATOM 2232 C CA . ARG A 1 301 ? 0.309 2.230 24.147 1.00 90.81 301 ARG A CA 1
ATOM 2233 C C . ARG A 1 301 ? 0.206 2.281 22.633 1.00 90.81 301 ARG A C 1
ATOM 2235 O O . ARG A 1 301 ? -0.774 1.822 22.051 1.00 90.81 301 ARG A O 1
ATOM 2242 N N . LEU A 1 302 ? 1.227 2.850 22.003 1.00 92.81 302 LEU A N 1
ATOM 2243 C CA . LEU A 1 302 ? 1.414 2.807 20.559 1.00 92.81 302 LEU A CA 1
ATOM 2244 C C . LEU A 1 302 ? 2.527 1.821 20.206 1.00 92.81 302 LEU A C 1
ATOM 2246 O O . LEU A 1 302 ? 3.572 1.793 20.861 1.00 92.81 302 LEU A O 1
ATOM 2250 N N . THR A 1 303 ? 2.311 1.019 19.163 1.00 91.12 303 THR A N 1
ATOM 2251 C CA . THR A 1 303 ? 3.323 0.099 18.616 1.00 91.12 303 THR A CA 1
ATOM 2252 C C . THR A 1 303 ? 4.621 0.833 18.273 1.00 91.12 303 THR A C 1
ATOM 2254 O O . THR A 1 303 ? 4.612 2.044 18.079 1.00 91.12 303 THR A O 1
ATOM 2257 N N . GLY A 1 304 ? 5.745 0.117 18.169 1.00 85.62 304 GLY A N 1
ATOM 2258 C CA . GLY A 1 304 ? 7.025 0.720 17.764 1.00 85.62 304 GLY A CA 1
ATOM 2259 C C . GLY A 1 304 ? 7.672 1.626 18.821 1.00 85.62 304 GLY A C 1
ATOM 2260 O O . GLY A 1 304 ? 8.539 2.427 18.492 1.00 85.62 304 GLY A O 1
ATOM 2261 N N . GLY A 1 305 ? 7.252 1.532 20.089 1.00 83.69 305 GLY A N 1
ATOM 2262 C CA . GLY A 1 305 ? 7.841 2.316 21.181 1.00 83.69 305 GLY A CA 1
ATOM 2263 C C . GLY A 1 305 ? 7.440 3.795 21.176 1.00 83.69 305 GLY A C 1
ATOM 2264 O O . GLY A 1 305 ? 8.094 4.618 21.810 1.00 83.69 305 GLY A O 1
ATOM 2265 N N . HIS A 1 306 ? 6.345 4.152 20.502 1.00 87.06 306 HIS A N 1
ATOM 2266 C CA . HIS A 1 306 ? 5.889 5.537 20.324 1.00 87.06 306 HIS A CA 1
ATOM 2267 C C . HIS A 1 306 ? 5.175 6.159 21.551 1.00 87.06 306 HIS A C 1
ATOM 2269 O O . HIS A 1 306 ? 4.522 7.212 21.449 1.00 87.06 306 HIS A O 1
ATOM 2275 N N . GLY A 1 307 ? 5.335 5.530 22.718 1.00 86.62 307 GLY A N 1
ATOM 2276 C CA . GLY A 1 307 ? 4.842 5.986 24.015 1.00 86.62 307 GLY A CA 1
ATOM 2277 C C . GLY A 1 307 ? 3.417 5.538 24.345 1.00 86.62 307 GLY A C 1
ATOM 2278 O O . GLY A 1 307 ? 2.849 4.644 23.714 1.00 86.62 307 GLY A O 1
ATOM 2279 N N . THR A 1 308 ? 2.849 6.167 25.372 1.00 87.69 308 THR A N 1
ATOM 2280 C CA . THR A 1 308 ? 1.481 5.934 25.846 1.00 87.69 308 THR A CA 1
ATOM 2281 C C . THR A 1 308 ? 0.493 6.920 25.224 1.00 87.69 308 THR A C 1
ATOM 2283 O O . THR A 1 308 ? 0.866 7.999 24.753 1.00 87.69 308 THR A O 1
ATOM 2286 N N . VAL A 1 309 ? -0.785 6.545 25.224 1.00 86.75 309 VAL A N 1
ATOM 2287 C CA . VAL A 1 309 ? -1.921 7.391 24.835 1.00 86.75 309 VAL A CA 1
ATOM 2288 C C . VAL A 1 309 ? -2.975 7.384 25.946 1.00 86.75 309 VAL A C 1
ATOM 2290 O O . VAL A 1 309 ? -3.041 6.417 26.712 1.00 86.75 309 VAL A O 1
ATOM 2293 N N . PRO A 1 310 ? -3.790 8.450 26.079 1.00 84.62 310 PRO A N 1
ATOM 2294 C CA . PRO A 1 310 ? -4.862 8.483 27.067 1.00 84.62 310 PRO A CA 1
ATOM 2295 C C . PRO A 1 310 ? -5.807 7.291 26.902 1.00 84.62 310 PRO A C 1
ATOM 2297 O O . PRO A 1 310 ? -6.112 6.887 25.780 1.00 84.62 310 PRO A O 1
ATOM 2300 N N . VAL A 1 311 ? -6.295 6.754 28.016 1.00 85.12 311 VAL A N 1
ATOM 2301 C CA . VAL A 1 311 ? -7.315 5.696 28.013 1.00 85.12 311 VAL A CA 1
ATOM 2302 C C . VAL A 1 311 ? -8.690 6.273 27.657 1.00 85.12 311 VAL A C 1
ATOM 2304 O O . VAL A 1 311 ? -8.921 7.463 27.905 1.00 85.12 311 VAL A O 1
ATOM 2307 N N . PRO A 1 312 ? -9.603 5.470 27.080 1.00 86.31 312 PRO A N 1
ATOM 2308 C CA . PRO A 1 312 ? -10.943 5.941 26.762 1.00 86.31 312 PRO A CA 1
ATOM 2309 C C . PRO A 1 312 ? -11.689 6.412 28.019 1.00 86.31 312 PRO A C 1
ATOM 2311 O O . PRO A 1 312 ? -11.503 5.847 29.104 1.00 86.31 312 PRO A O 1
ATOM 2314 N N . PRO A 1 313 ? -12.537 7.451 27.903 1.00 83.50 313 PRO A N 1
ATOM 2315 C CA . PRO A 1 313 ? -13.338 7.923 29.025 1.00 83.50 313 PRO A CA 1
ATOM 2316 C C . PRO A 1 313 ? -14.324 6.841 29.479 1.00 83.50 313 PRO A C 1
ATOM 2318 O O . PRO A 1 313 ? -14.905 6.134 28.652 1.00 83.50 313 PRO A O 1
ATOM 2321 N N . SER A 1 314 ? -14.546 6.738 30.797 1.00 70.50 314 SER A N 1
ATOM 2322 C CA . SER A 1 314 ? -15.506 5.773 31.341 1.00 70.50 314 SER A CA 1
ATOM 2323 C C . SER A 1 314 ? -16.904 6.025 30.758 1.00 70.50 314 SER A C 1
ATOM 2325 O O . SER A 1 314 ? -17.391 7.162 30.808 1.00 70.50 314 SER A O 1
ATOM 2327 N N . PRO A 1 315 ? -17.601 4.981 30.279 1.00 63.88 315 PRO A N 1
ATOM 2328 C CA . PRO A 1 315 ? -18.946 5.115 29.733 1.00 63.88 315 PRO A CA 1
ATOM 2329 C C . PRO A 1 315 ? -19.995 5.598 30.756 1.00 63.88 315 PRO A C 1
ATOM 2331 O O . PRO A 1 315 ? -21.137 5.885 30.385 1.00 63.88 315 PRO A O 1
ATOM 2334 N N . GLU A 1 316 ? -19.666 5.653 32.050 1.00 56.69 316 GLU A N 1
ATOM 2335 C CA . GLU A 1 316 ? -20.557 6.135 33.116 1.00 56.69 316 GLU A CA 1
ATOM 2336 C C . GLU A 1 316 ? -20.858 7.642 33.037 1.00 56.69 316 GLU A C 1
ATOM 2338 O O . GLU A 1 316 ? -21.866 8.081 33.589 1.00 56.69 316 GLU A O 1
ATOM 2343 N N . PHE A 1 317 ? -20.061 8.414 32.288 1.00 49.59 317 PHE A N 1
ATOM 2344 C CA . PHE A 1 317 ? -20.234 9.864 32.132 1.00 49.59 317 PHE A CA 1
ATOM 2345 C C . PHE A 1 317 ? -21.038 10.290 30.888 1.00 49.59 317 PHE A C 1
ATOM 2347 O O . PHE A 1 317 ? -21.312 11.474 30.722 1.00 49.59 317 PHE A O 1
ATOM 2354 N N . ASP A 1 318 ? -21.488 9.346 30.056 1.00 49.91 318 ASP A N 1
ATOM 2355 C CA . ASP A 1 318 ? -22.309 9.611 28.861 1.00 49.91 318 ASP A CA 1
ATOM 2356 C C . ASP A 1 318 ? -23.822 9.498 29.161 1.00 49.91 318 ASP A C 1
ATOM 2358 O O . ASP A 1 318 ? -24.548 8.757 28.492 1.00 49.91 318 ASP A O 1
ATOM 2362 N N . ARG A 1 319 ? -24.323 10.167 30.212 1.00 41.03 319 ARG A N 1
ATOM 2363 C CA . ARG A 1 319 ? -25.773 10.245 30.479 1.00 41.03 319 ARG A CA 1
ATOM 2364 C C . ARG A 1 319 ? -26.332 11.641 30.185 1.00 41.03 319 ARG A C 1
ATOM 2366 O O . ARG A 1 319 ? -25.927 12.603 30.830 1.00 41.03 319 ARG A O 1
ATOM 2373 N N . ALA A 1 320 ? -27.359 11.616 29.326 1.00 40.72 320 ALA A N 1
ATOM 2374 C CA . ALA A 1 320 ? -28.264 12.669 28.840 1.00 40.72 320 ALA A CA 1
ATOM 2375 C C . ALA A 1 320 ? -27.717 13.571 27.722 1.00 40.72 320 ALA A C 1
ATOM 2377 O O . ALA A 1 320 ? -26.933 14.498 28.008 1.00 40.72 320 ALA A O 1
#

Sequence (320 aa):
MPRIDVTQGDITRVDADAVVNAANTRMRGGGGVDGAIHRAGGRAILEDCIRRFPDGLAAGGAGYTTAGDLPAQYVIHTVGPNFSAGQRDRSLLESCYRNSLAVADDLGLRRVAFPLISAGVYGWPIDDAIAAAVDTVAGAMTSVETVTFVAFNDELADRLRTHQMLATPLRILAGLREAHRRGRGDLRFVPYIYATGAWRIEIGTRRAVHDQGSSPRVGDAGGILRYSSAQGTEFGSGRVTGATPVGAVADLIIASTAEENGVRSPAYGAWLDALIDACTDKRALPYAFDDEDGADGQVWRLTGGHGTVPVPPSPEFDRA

Organism: NCBI:txid686429

InterPro domains:
  IPR002589 Macro domain [PF01661] (20-132)
  IPR002589 Macro domain [PS51154] (1-168)
  IPR002589 Macro domain [SM00506] (3-133)
  IPR043472 Macro domain-like [G3DSA:3.40.220.10] (1-165)
  IPR043472 Macro domain-like [SSF52949] (3-158)